Protein AF-0000000073369033 (afdb_homodimer)

Structure (mmCIF, N/CA/C/O backbone):
data_AF-0000000073369033-model_v1
#
loop_
_entity.id
_entity.type
_entity.pdbx_description
1 polymer 'DoxX family protein'
#
loop_
_atom_site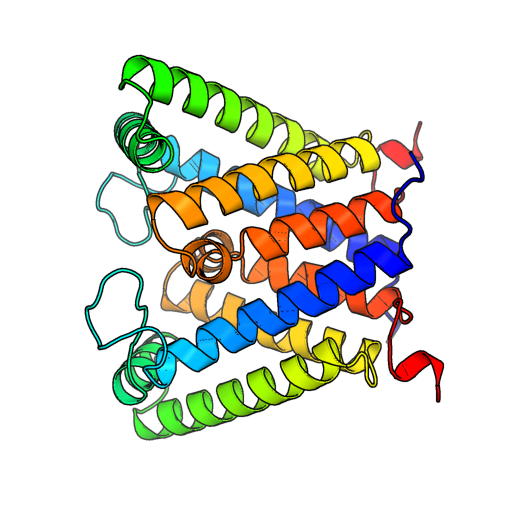.group_PDB
_atom_site.id
_atom_site.type_symbol
_atom_site.label_atom_id
_atom_site.label_alt_id
_atom_site.label_comp_id
_atom_site.label_asym_id
_atom_site.label_entity_id
_atom_site.label_seq_id
_atom_site.pdbx_PDB_ins_code
_atom_site.Cartn_x
_atom_site.Cartn_y
_atom_site.Cartn_z
_atom_site.occupancy
_atom_site.B_iso_or_equiv
_atom_site.auth_seq_id
_atom_site.auth_comp_id
_atom_site.auth_asym_id
_atom_site.auth_atom_id
_atom_site.pdbx_PDB_model_num
ATOM 1 N N . MET A 1 1 ? 11.07 25.359 -7.031 1 42.12 1 MET A N 1
ATOM 2 C CA . MET A 1 1 ? 9.961 24.453 -7.289 1 42.12 1 MET A CA 1
ATOM 3 C C . MET A 1 1 ? 9.055 24.328 -6.07 1 42.12 1 MET A C 1
ATOM 5 O O . MET A 1 1 ? 9.531 24.172 -4.945 1 42.12 1 MET A O 1
ATOM 9 N N . LYS A 1 2 ? 7.934 24.781 -6.094 1 61.28 2 LYS A N 1
ATOM 10 C CA . LYS A 1 2 ? 7.051 24.891 -4.938 1 61.28 2 LYS A CA 1
ATOM 11 C C . LYS A 1 2 ? 6.852 23.531 -4.266 1 61.28 2 LYS A C 1
ATOM 13 O O . LYS A 1 2 ? 6.645 22.531 -4.945 1 61.28 2 LYS A O 1
ATOM 18 N N . ASN A 1 3 ? 7.172 23.422 -3.066 1 83.62 3 ASN A N 1
ATOM 19 C CA . ASN A 1 3 ? 6.996 22.203 -2.295 1 83.62 3 ASN A CA 1
ATOM 20 C C . ASN A 1 3 ? 5.531 21.766 -2.264 1 83.62 3 ASN A C 1
ATOM 22 O O . ASN A 1 3 ? 4.629 22.609 -2.242 1 83.62 3 ASN A O 1
ATOM 26 N N . ILE A 1 4 ? 5.32 20.547 -2.557 1 89.69 4 ILE A N 1
ATOM 27 C CA . ILE A 1 4 ? 3.971 20 -2.496 1 89.69 4 ILE A CA 1
ATOM 28 C C . ILE A 1 4 ? 3.371 20.266 -1.116 1 89.69 4 ILE A C 1
ATOM 30 O O . ILE A 1 4 ? 4.043 20.078 -0.098 1 89.69 4 ILE A O 1
ATOM 34 N N . THR A 1 5 ? 2.176 20.781 -1.029 1 91.25 5 THR A N 1
ATOM 35 C CA . THR A 1 5 ? 1.506 21.078 0.233 1 91.25 5 THR A CA 1
ATOM 36 C C . THR A 1 5 ? 0.825 19.828 0.785 1 91.25 5 THR A C 1
ATOM 38 O O . THR A 1 5 ? 0.632 18.844 0.061 1 91.25 5 THR A O 1
ATOM 41 N N . ILE A 1 6 ? 0.501 19.891 2.01 1 93.31 6 ILE A N 1
ATOM 42 C CA . ILE A 1 6 ? -0.188 18.781 2.674 1 93.31 6 ILE A CA 1
ATOM 43 C C . ILE A 1 6 ? -1.524 18.516 1.984 1 93.31 6 ILE A C 1
ATOM 45 O O . ILE A 1 6 ? -1.934 17.375 1.83 1 93.31 6 ILE A O 1
ATOM 49 N N . LEU A 1 7 ? -2.238 19.531 1.494 1 92.69 7 LEU A N 1
ATOM 50 C CA . LEU A 1 7 ? -3.537 19.391 0.841 1 92.69 7 LEU A CA 1
ATOM 51 C C . LEU A 1 7 ? -3.396 18.703 -0.511 1 92.69 7 LEU A C 1
ATOM 53 O O . LEU A 1 7 ? -4.234 17.875 -0.88 1 92.69 7 LEU A O 1
ATOM 57 N N . GLU A 1 8 ? -2.393 19.062 -1.216 1 95.12 8 GLU A N 1
ATOM 58 C CA . GLU A 1 8 ? -2.123 18.438 -2.51 1 95.12 8 GLU A CA 1
ATOM 59 C C . GLU A 1 8 ? -1.71 16.984 -2.348 1 95.12 8 GLU A C 1
ATOM 61 O O . GLU A 1 8 ? -2.166 16.125 -3.096 1 95.12 8 GLU A O 1
ATOM 66 N N . ALA A 1 9 ? -0.822 16.766 -1.414 1 96.12 9 ALA A N 1
ATOM 67 C CA . ALA A 1 9 ? -0.414 15.391 -1.13 1 96.12 9 ALA A CA 1
ATOM 68 C C . ALA A 1 9 ? -1.602 14.547 -0.673 1 96.12 9 ALA A C 1
ATOM 70 O O . ALA A 1 9 ? -1.703 13.367 -1.02 1 96.12 9 ALA A O 1
ATOM 71 N N . GLY A 1 10 ? -2.457 15.172 0.099 1 95.94 10 GLY A N 1
ATOM 72 C CA . GLY A 1 10 ? -3.68 14.5 0.513 1 95.94 10 GLY A CA 1
ATOM 73 C C . GLY A 1 10 ? -4.574 14.117 -0.652 1 95.94 10 GLY A C 1
ATOM 74 O O . GLY A 1 10 ? -5.18 13.039 -0.646 1 95.94 10 GLY A O 1
ATOM 75 N N . LEU A 1 11 ? -4.664 14.992 -1.601 1 96.44 11 LEU A N 1
ATOM 76 C CA . LEU A 1 11 ? -5.438 14.688 -2.799 1 96.44 11 LEU A CA 1
ATOM 77 C C . LEU A 1 11 ? -4.859 13.477 -3.523 1 96.44 11 LEU A C 1
ATOM 79 O O . LEU A 1 11 ? -5.602 12.578 -3.936 1 96.44 11 LEU A O 1
ATOM 83 N N . ILE A 1 12 ? -3.584 13.508 -3.68 1 97.5 12 ILE A N 1
ATOM 84 C CA . ILE A 1 12 ? -2.926 12.414 -4.383 1 97.5 12 ILE A CA 1
ATOM 85 C C . ILE A 1 12 ? -3.197 11.094 -3.656 1 97.5 12 ILE A C 1
ATOM 87 O O . ILE A 1 12 ? -3.564 10.102 -4.285 1 97.5 12 ILE A O 1
ATOM 91 N N . LEU A 1 13 ? -3.059 11.109 -2.361 1 97.56 13 LEU A N 1
ATOM 92 C CA . LEU A 1 13 ? -3.281 9.891 -1.596 1 97.56 13 LEU A CA 1
ATOM 93 C C . LEU A 1 13 ? -4.738 9.453 -1.681 1 97.56 13 LEU A C 1
ATOM 95 O O . LEU A 1 13 ? -5.027 8.266 -1.833 1 97.56 13 LEU A O 1
ATOM 99 N N . ARG A 1 14 ? -5.574 10.398 -1.552 1 96.31 14 ARG A N 1
ATOM 100 C CA . ARG A 1 14 ? -7.004 10.117 -1.633 1 96.31 14 ARG A CA 1
ATOM 101 C C . ARG A 1 14 ? -7.348 9.422 -2.945 1 96.31 14 ARG A C 1
ATOM 103 O O . ARG A 1 14 ? -8.055 8.406 -2.951 1 96.31 14 ARG A O 1
ATOM 110 N N . ILE A 1 15 ? -6.867 9.859 -4.016 1 97.44 15 ILE A N 1
ATOM 111 C CA . ILE A 1 15 ? -7.148 9.328 -5.344 1 97.44 15 ILE A CA 1
ATOM 112 C C . ILE A 1 15 ? -6.496 7.957 -5.5 1 97.44 15 ILE A C 1
ATOM 114 O O . ILE A 1 15 ? -7.129 7.016 -5.996 1 97.44 15 ILE A O 1
ATOM 118 N N . VAL A 1 16 ? -5.293 7.836 -5.105 1 98 16 VAL A N 1
ATOM 119 C CA . VAL A 1 16 ? -4.551 6.59 -5.27 1 98 16 VAL A CA 1
ATOM 120 C C . VAL A 1 16 ? -5.207 5.484 -4.438 1 98 16 VAL A C 1
ATOM 122 O O . VAL A 1 16 ? -5.355 4.355 -4.906 1 98 16 VAL A O 1
ATOM 125 N N . LEU A 1 17 ? -5.602 5.793 -3.186 1 97.94 17 LEU A N 1
ATOM 126 C CA . LEU A 1 17 ? -6.297 4.816 -2.357 1 97.94 17 LEU A CA 1
ATOM 127 C C . LEU A 1 17 ? -7.574 4.34 -3.039 1 97.94 17 LEU A C 1
ATOM 129 O O . LEU A 1 17 ? -7.844 3.137 -3.094 1 97.94 17 LEU A O 1
ATOM 133 N N . ALA A 1 18 ? -8.305 5.309 -3.562 1 98.12 18 ALA A N 1
ATOM 134 C CA . ALA A 1 18 ? -9.57 4.996 -4.211 1 98.12 18 ALA A CA 1
ATOM 135 C C . ALA A 1 18 ? -9.367 4.109 -5.434 1 98.12 18 ALA A C 1
ATOM 137 O O . ALA A 1 18 ? -10.023 3.078 -5.582 1 98.12 18 ALA A O 1
ATOM 138 N N . ILE A 1 19 ? -8.43 4.453 -6.277 1 98.25 19 ILE A N 1
ATOM 139 C CA . ILE A 1 19 ? -8.227 3.717 -7.52 1 98.25 19 ILE A CA 1
ATOM 140 C C . ILE A 1 19 ? -7.656 2.334 -7.211 1 98.25 19 ILE A C 1
ATOM 142 O O . ILE A 1 19 ? -7.98 1.356 -7.891 1 98.25 19 ILE A O 1
ATOM 146 N N . THR A 1 20 ? -6.824 2.256 -6.207 1 98.12 20 THR A N 1
ATOM 147 C CA . THR A 1 20 ? -6.281 0.965 -5.797 1 98.12 20 THR A CA 1
ATOM 148 C C . THR A 1 20 ? -7.402 0.018 -5.375 1 98.12 20 THR A C 1
ATOM 150 O O . THR A 1 20 ? -7.445 -1.133 -5.812 1 98.12 20 THR A O 1
ATOM 153 N N . MET A 1 21 ? -8.32 0.478 -4.574 1 98.38 21 MET A N 1
ATOM 154 C CA . MET A 1 21 ? -9.438 -0.357 -4.141 1 98.38 21 MET A CA 1
ATOM 155 C C . MET A 1 21 ? -10.359 -0.688 -5.312 1 98.38 21 MET A C 1
ATOM 157 O O . MET A 1 21 ? -10.82 -1.823 -5.441 1 98.38 21 MET A O 1
ATOM 161 N N . LEU A 1 22 ? -10.57 0.245 -6.172 1 98.5 22 LEU A N 1
ATOM 162 C CA . LEU A 1 22 ? -11.445 0.006 -7.32 1 98.5 22 LEU A CA 1
ATOM 163 C C . LEU A 1 22 ? -10.797 -0.974 -8.297 1 98.5 22 LEU A C 1
ATOM 165 O O . LEU A 1 22 ? -11.5 -1.761 -8.938 1 98.5 22 LEU A O 1
ATOM 169 N N . SER A 1 23 ? -9.523 -0.89 -8.438 1 98.25 23 SER A N 1
ATOM 170 C CA . SER A 1 23 ? -8.812 -1.845 -9.289 1 98.25 23 SER A CA 1
ATOM 171 C C . SER A 1 23 ? -9.023 -3.275 -8.805 1 98.25 23 SER A C 1
ATOM 173 O O . SER A 1 23 ? -9.242 -4.184 -9.609 1 98.25 23 SER A O 1
ATOM 175 N N . ALA A 1 24 ? -8.914 -3.51 -7.488 1 97.75 24 ALA A N 1
ATOM 176 C CA . ALA A 1 24 ? -9.172 -4.828 -6.914 1 97.75 24 ALA A CA 1
ATOM 177 C C . ALA A 1 24 ? -10.609 -5.262 -7.172 1 97.75 24 ALA A C 1
ATOM 179 O O . ALA A 1 24 ? -10.867 -6.426 -7.496 1 97.75 24 ALA A O 1
ATOM 180 N N . VAL A 1 25 ? -11.539 -4.324 -7.043 1 98.5 25 VAL A N 1
ATOM 181 C CA . VAL A 1 25 ? -12.945 -4.613 -7.309 1 98.5 25 VAL A CA 1
ATOM 182 C C . VAL A 1 25 ? -13.125 -4.988 -8.781 1 98.5 25 VAL A C 1
ATOM 184 O O . VAL A 1 25 ? -13.828 -5.949 -9.102 1 98.5 25 VAL A O 1
ATOM 187 N N . ALA A 1 26 ? -12.508 -4.25 -9.664 1 98.44 26 ALA A N 1
ATOM 188 C CA . ALA A 1 26 ? -12.594 -4.52 -11.094 1 98.44 26 ALA A CA 1
ATOM 189 C C . ALA A 1 26 ? -12.078 -5.918 -11.414 1 98.44 26 ALA A C 1
ATOM 191 O O . ALA A 1 26 ? -12.578 -6.582 -12.328 1 98.44 26 ALA A O 1
ATOM 192 N N . ASP A 1 27 ? -11.125 -6.387 -10.711 1 98.44 27 ASP A N 1
ATOM 193 C CA . ASP A 1 27 ? -10.547 -7.711 -10.938 1 98.44 27 ASP A CA 1
ATOM 194 C C . ASP A 1 27 ? -11.57 -8.805 -10.664 1 98.44 27 ASP A C 1
ATOM 196 O O . ASP A 1 27 ? -11.711 -9.75 -11.445 1 98.44 27 ASP A O 1
ATOM 200 N N . ARG A 1 28 ? -12.281 -8.672 -9.57 1 98.12 28 ARG A N 1
ATOM 201 C CA . ARG A 1 28 ? -13.164 -9.766 -9.18 1 98.12 28 ARG A CA 1
ATOM 202 C C . ARG A 1 28 ? -14.43 -9.773 -10.031 1 98.12 28 ARG A C 1
ATOM 204 O O . ARG A 1 28 ? -15.227 -10.711 -9.953 1 98.12 28 ARG A O 1
ATOM 211 N N . PHE A 1 29 ? -14.586 -8.758 -10.914 1 98.31 29 PHE A N 1
ATOM 212 C CA . PHE A 1 29 ? -15.695 -8.766 -11.859 1 98.31 29 PHE A CA 1
ATOM 213 C C . PHE A 1 29 ? -15.203 -9.023 -13.273 1 98.31 29 PHE A C 1
ATOM 215 O O . PHE A 1 29 ? -15.945 -8.852 -14.242 1 98.31 29 PHE A O 1
ATOM 222 N N . GLY A 1 30 ? -13.969 -9.297 -13.406 1 97.94 30 GLY A N 1
ATOM 223 C CA . GLY A 1 30 ? -13.43 -9.805 -14.664 1 97.94 30 GLY A CA 1
ATOM 224 C C . GLY A 1 30 ? -12.969 -8.695 -15.602 1 97.94 30 GLY A C 1
ATOM 225 O O . GLY A 1 30 ? -12.695 -8.945 -16.781 1 97.94 30 GLY A O 1
ATOM 226 N N . ILE A 1 31 ? -12.891 -7.512 -15.164 1 97.81 31 ILE A N 1
ATOM 227 C CA . ILE A 1 31 ? -12.562 -6.375 -16.016 1 97.81 31 ILE A CA 1
ATOM 228 C C . ILE A 1 31 ? -11.078 -6.418 -16.391 1 97.81 31 ILE A C 1
ATOM 230 O O . ILE A 1 31 ? -10.695 -6.016 -17.484 1 97.81 31 ILE A O 1
ATOM 234 N N . TRP A 1 32 ? -10.234 -6.992 -15.562 1 97.56 32 TRP A N 1
ATOM 235 C CA . TRP A 1 32 ? -8.805 -7.062 -15.836 1 97.56 32 TRP A CA 1
ATOM 236 C C . TRP A 1 32 ? -8.469 -8.273 -16.688 1 97.56 32 TRP A C 1
ATOM 238 O O . TRP A 1 32 ? -7.363 -8.375 -17.234 1 97.56 32 TRP A O 1
ATOM 248 N N . GLY A 1 33 ? -9.43 -9.242 -16.812 1 97.5 33 GLY A N 1
ATOM 249 C CA . GLY A 1 33 ? -9.188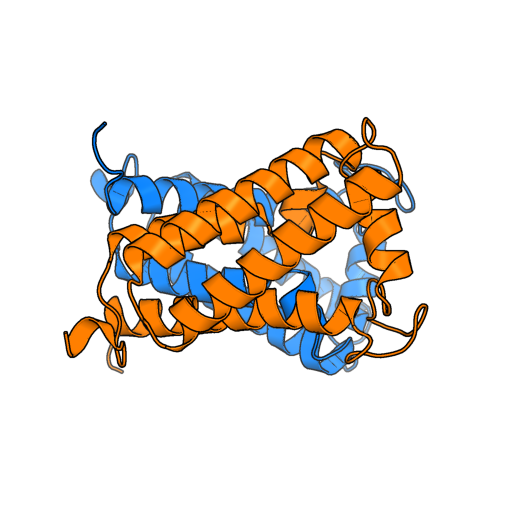 -10.445 -17.594 1 97.5 33 GLY A CA 1
ATOM 250 C C . GLY A 1 33 ? -9.82 -11.68 -16.984 1 97.5 33 GLY A C 1
ATOM 251 O O . GLY A 1 33 ? -10.391 -11.625 -15.891 1 97.5 33 GLY A O 1
ATOM 252 N N . ALA A 1 34 ? -9.688 -12.75 -17.641 1 97.44 34 ALA A N 1
ATOM 253 C CA . ALA A 1 34 ? -10.281 -14.016 -17.219 1 97.44 34 ALA A CA 1
ATOM 254 C C . ALA A 1 34 ? -9.445 -14.68 -16.141 1 97.44 34 ALA A C 1
ATOM 256 O O . ALA A 1 34 ? -8.266 -14.367 -15.977 1 97.44 34 ALA A O 1
ATOM 257 N N . PRO A 1 35 ? -10.141 -15.5 -15.336 1 97.12 35 PRO A N 1
ATOM 258 C CA . PRO A 1 35 ? -9.367 -16.266 -14.344 1 97.12 35 PRO A CA 1
ATOM 259 C C . PRO A 1 35 ? -8.156 -16.953 -14.953 1 97.12 35 PRO A C 1
ATOM 261 O O . PRO A 1 35 ? -8.258 -17.578 -16.016 1 97.12 35 PRO A O 1
ATOM 264 N N . GLY A 1 36 ? -7.02 -16.781 -14.281 1 93.5 36 GLY A N 1
ATOM 265 C CA . GLY A 1 36 ? -5.82 -17.469 -14.734 1 93.5 36 GLY A CA 1
ATOM 266 C C . GLY A 1 36 ? -4.957 -16.609 -15.648 1 93.5 36 GLY A C 1
ATOM 267 O O . GLY A 1 36 ? -3.801 -16.953 -15.906 1 93.5 36 GLY A O 1
ATOM 268 N N . SER A 1 37 ? -5.477 -15.531 -16.141 1 94.31 37 SER A N 1
ATOM 269 C CA . SER A 1 37 ? -4.699 -14.648 -17 1 94.31 37 SER A CA 1
ATOM 270 C C . SER A 1 37 ? -3.602 -13.938 -16.219 1 94.31 37 SER A C 1
ATOM 272 O O . SER A 1 37 ? -3.695 -13.797 -14.992 1 94.31 37 SER A O 1
ATOM 274 N N . ASN A 1 38 ? -2.592 -13.508 -16.984 1 90.31 38 ASN A N 1
ATOM 275 C CA . ASN A 1 38 ? -1.463 -12.828 -16.359 1 90.31 38 ASN A CA 1
ATOM 276 C C . ASN A 1 38 ? -1.903 -11.555 -15.641 1 90.31 38 ASN A C 1
ATOM 278 O O . ASN A 1 38 ? -2.629 -10.734 -16.203 1 90.31 38 ASN A O 1
ATOM 282 N N . GLY A 1 39 ? -1.475 -11.5 -14.375 1 91.69 39 GLY A N 1
ATOM 283 C CA . GLY A 1 39 ? -1.729 -10.281 -13.617 1 91.69 39 GLY A CA 1
ATOM 284 C C . GLY A 1 39 ? -3.131 -10.219 -13.039 1 91.69 39 GLY A C 1
ATOM 285 O O . GLY A 1 39 ? -3.506 -9.227 -12.414 1 91.69 39 GLY A O 1
ATOM 286 N N . VAL A 1 40 ? -3.928 -11.211 -13.32 1 95.94 40 VAL A N 1
ATOM 287 C CA . VAL A 1 40 ? -5.289 -11.266 -12.805 1 95.94 40 VAL A CA 1
ATOM 288 C C . VAL A 1 40 ? -5.316 -12.055 -11.492 1 95.94 40 VAL A C 1
ATOM 290 O O . VAL A 1 40 ? -4.785 -13.164 -11.422 1 95.94 40 VAL A O 1
ATOM 293 N N . ALA A 1 41 ? -5.914 -11.469 -10.438 1 95.12 41 ALA A N 1
ATOM 294 C CA . ALA A 1 41 ? -5.934 -12.109 -9.125 1 95.12 41 ALA A CA 1
ATOM 295 C C . ALA A 1 41 ? -7.051 -13.148 -9.039 1 95.12 41 ALA A C 1
ATOM 297 O O . ALA A 1 41 ? -6.809 -14.297 -8.664 1 95.12 41 ALA A O 1
ATOM 298 N N . TRP A 1 42 ? -8.227 -12.711 -9.438 1 97.69 42 TRP A N 1
ATOM 299 C CA . TRP A 1 42 ? -9.375 -13.609 -9.352 1 97.69 42 TRP A CA 1
ATOM 300 C C . TRP A 1 42 ? -10.047 -13.766 -10.711 1 97.69 42 TRP A C 1
ATOM 302 O O . TRP A 1 42 ? -10.359 -14.883 -11.133 1 97.69 42 TRP A O 1
ATOM 312 N N . GLY A 1 43 ? -10.336 -12.672 -11.312 1 98.31 43 GLY A N 1
ATOM 313 C CA . GLY A 1 43 ? -10.883 -12.672 -12.664 1 98.31 43 GLY A CA 1
ATOM 314 C C . GLY A 1 43 ? -12.391 -12.852 -12.703 1 98.31 43 GLY A C 1
ATOM 315 O O . GLY A 1 43 ? -13.031 -12.508 -13.695 1 98.31 43 GLY A O 1
ATOM 316 N N . ASN A 1 44 ? -12.961 -13.414 -11.664 1 98.38 44 ASN A N 1
ATOM 317 C CA . ASN A 1 44 ? -14.406 -13.555 -11.562 1 98.38 44 ASN A CA 1
ATOM 318 C C . ASN A 1 44 ? -14.859 -13.625 -10.109 1 98.38 44 ASN A C 1
ATOM 320 O O . ASN A 1 44 ? -14.039 -13.805 -9.203 1 98.38 44 ASN A O 1
ATOM 324 N N . TRP A 1 45 ? -16.125 -13.453 -9.969 1 98.44 45 TRP A N 1
ATOM 325 C CA . TRP A 1 45 ? -16.719 -13.367 -8.633 1 98.44 45 TRP A CA 1
ATOM 326 C C . TRP A 1 45 ? -16.547 -14.672 -7.875 1 98.44 45 TRP A C 1
ATOM 328 O O . TRP A 1 45 ? -16.25 -14.672 -6.68 1 98.44 45 TRP A O 1
ATOM 338 N N . GLU A 1 46 ? -16.688 -15.797 -8.492 1 98.31 46 GLU A N 1
ATOM 339 C CA . GLU A 1 46 ? -16.609 -17.109 -7.852 1 98.31 46 GLU A CA 1
ATOM 340 C C . GLU A 1 46 ? -15.234 -17.328 -7.23 1 98.31 46 GLU A C 1
ATOM 342 O O . GLU A 1 46 ? -15.125 -17.797 -6.094 1 98.31 46 GLU A O 1
ATOM 347 N N . ASN A 1 47 ? -14.227 -17.016 -7.977 1 98.31 47 ASN A N 1
ATOM 348 C CA . ASN A 1 47 ? -12.875 -17.141 -7.457 1 98.31 47 ASN A CA 1
ATOM 349 C C . ASN A 1 47 ? -12.617 -16.188 -6.297 1 98.31 47 ASN A C 1
ATOM 351 O O . ASN A 1 47 ? -11.898 -16.516 -5.355 1 98.31 47 ASN A O 1
ATOM 355 N N . PHE A 1 48 ? -13.211 -15.023 -6.445 1 98.5 48 PHE A N 1
ATOM 356 C CA . PHE A 1 48 ? -13.078 -14.062 -5.355 1 98.5 48 PHE A CA 1
ATOM 357 C C . PHE A 1 48 ? -13.742 -14.586 -4.09 1 98.5 48 PHE A C 1
ATOM 359 O O . PHE A 1 48 ? -13.219 -14.422 -2.988 1 98.5 48 PHE A O 1
ATOM 366 N N . VAL A 1 49 ? -14.844 -15.219 -4.215 1 98.31 49 VAL A N 1
ATOM 367 C CA . VAL A 1 49 ? -15.555 -15.789 -3.072 1 98.31 49 VAL A CA 1
ATOM 368 C C . VAL A 1 49 ? -14.711 -16.891 -2.443 1 98.31 49 VAL A C 1
ATOM 370 O O . VAL A 1 49 ? -14.625 -17 -1.219 1 98.31 49 VAL A O 1
ATOM 373 N N . VAL A 1 50 ? -14.133 -17.75 -3.238 1 97.75 50 VAL A N 1
ATOM 374 C CA . VAL A 1 50 ? -13.266 -18.812 -2.74 1 97.75 50 VAL A CA 1
ATOM 375 C C . VAL A 1 50 ? -12.109 -18.203 -1.948 1 97.75 50 VAL A C 1
ATOM 377 O O . VAL A 1 50 ? -11.766 -18.703 -0.871 1 97.75 50 VAL A O 1
ATOM 380 N N . TYR A 1 51 ? -11.531 -17.172 -2.467 1 96.94 51 TYR A N 1
ATOM 381 C CA . TYR A 1 51 ? -10.461 -16.484 -1.765 1 96.94 51 TYR A CA 1
ATOM 382 C C . TYR A 1 51 ? -10.961 -15.883 -0.453 1 96.94 51 TYR A C 1
ATOM 384 O O . TYR A 1 51 ? -10.273 -15.953 0.567 1 96.94 51 TYR A O 1
ATOM 392 N N . THR A 1 52 ? -12.094 -15.242 -0.523 1 98.06 52 THR A N 1
ATOM 393 C CA . THR A 1 52 ? -12.695 -14.695 0.687 1 98.06 52 THR A CA 1
ATOM 394 C C . THR A 1 52 ? -12.867 -15.781 1.744 1 98.06 52 THR A C 1
ATOM 396 O O . THR A 1 52 ? -12.656 -15.539 2.934 1 98.06 52 THR A O 1
ATOM 399 N N . GLN A 1 53 ? -13.234 -16.906 1.29 1 97.62 53 GLN A N 1
ATOM 400 C CA . GLN A 1 53 ? -13.367 -18.016 2.227 1 97.62 53 GLN A CA 1
ATOM 401 C C . GLN A 1 53 ? -12.016 -18.406 2.814 1 97.62 53 GLN A C 1
ATOM 403 O O . GLN A 1 53 ? -11.922 -18.734 3.998 1 97.62 53 GLN A O 1
ATOM 408 N N . THR A 1 54 ? -11.016 -18.422 2.016 1 96.25 54 THR A N 1
ATOM 409 C CA . THR A 1 54 ? -9.672 -18.688 2.506 1 96.25 54 THR A CA 1
ATOM 410 C C . THR A 1 54 ? -9.305 -17.719 3.629 1 96.25 54 THR A C 1
ATOM 412 O O . THR A 1 54 ? -8.633 -18.094 4.59 1 96.25 54 THR A O 1
ATOM 415 N N . LEU A 1 55 ? -9.719 -16.453 3.527 1 96.38 55 LEU A N 1
ATOM 416 C CA . LEU A 1 55 ? -9.414 -15.422 4.52 1 96.38 55 LEU A CA 1
ATOM 417 C C . LEU A 1 55 ? -10.281 -15.586 5.762 1 96.38 55 LEU A C 1
ATOM 419 O O . LEU A 1 55 ? -9.984 -15.023 6.816 1 96.38 55 LEU A O 1
ATOM 423 N N . ASN A 1 56 ? -11.328 -16.25 5.551 1 96.62 56 ASN A N 1
ATOM 424 C CA . ASN A 1 56 ? -12.289 -16.531 6.613 1 96.62 56 ASN A CA 1
ATOM 425 C C . ASN A 1 56 ? -12.547 -18.016 6.758 1 96.62 56 ASN A C 1
ATOM 427 O O . ASN A 1 56 ? -13.633 -18.5 6.438 1 96.62 56 ASN A O 1
ATOM 431 N N . PRO A 1 57 ? -11.625 -18.75 7.391 1 93.5 57 PRO A N 1
ATOM 432 C CA . PRO A 1 57 ? -11.703 -20.219 7.375 1 93.5 57 PRO A CA 1
ATOM 433 C C . PRO A 1 57 ? -12.898 -20.75 8.164 1 93.5 57 PRO A C 1
ATOM 435 O O . PRO A 1 57 ? -13.312 -21.891 7.973 1 93.5 57 PRO A O 1
ATOM 438 N N . PHE A 1 58 ? -13.445 -20.016 9.023 1 94.12 58 PHE A N 1
ATOM 439 C CA . PHE A 1 58 ? -14.594 -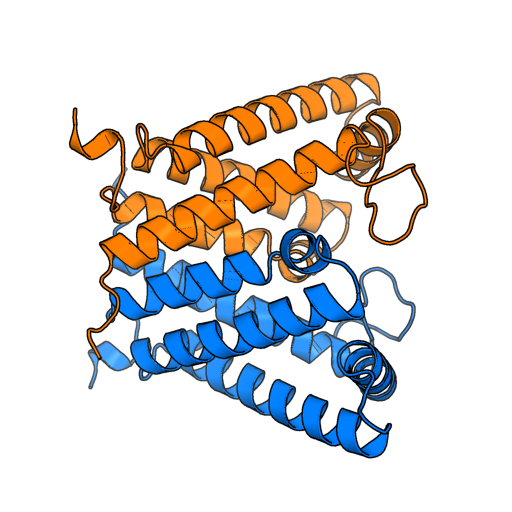20.438 9.82 1 94.12 58 PHE A CA 1
ATOM 440 C C . PHE A 1 58 ? -15.891 -20.312 9.023 1 94.12 58 PHE A C 1
ATOM 442 O O . PHE A 1 58 ? -16.922 -20.828 9.422 1 94.12 58 PHE A O 1
ATOM 449 N N . ALA A 1 59 ? -15.852 -19.672 7.906 1 95.75 59 ALA A N 1
ATOM 450 C CA . ALA A 1 59 ? -17.062 -19.359 7.148 1 95.75 59 ALA A CA 1
ATOM 451 C C . ALA A 1 59 ? -17.359 -20.453 6.133 1 95.75 59 ALA A C 1
ATOM 453 O O . ALA A 1 59 ? -16.453 -21.031 5.539 1 95.75 59 ALA A O 1
ATOM 454 N N . THR A 1 60 ? -18.672 -20.781 5.984 1 97.56 60 THR A N 1
ATOM 455 C CA . THR A 1 60 ? -19.094 -21.562 4.836 1 97.56 60 THR A CA 1
ATOM 456 C C . THR A 1 60 ? -19 -20.75 3.551 1 97.56 60 THR A C 1
ATOM 458 O O . THR A 1 60 ? -18.766 -19.531 3.596 1 97.56 60 THR A O 1
ATOM 461 N N . LYS A 1 61 ? -19.109 -21.406 2.457 1 97.19 61 LYS A N 1
ATOM 462 C CA . LYS A 1 61 ? -19.047 -20.703 1.176 1 97.19 61 LYS A CA 1
ATOM 463 C C . LYS A 1 61 ? -20.109 -19.609 1.09 1 97.19 61 LYS A C 1
ATOM 465 O O . LYS A 1 61 ? -19.859 -18.516 0.573 1 97.19 61 LYS A O 1
ATOM 470 N N . SER A 1 62 ? -21.266 -19.922 1.554 1 97.62 62 SER A N 1
ATOM 471 C CA . SER A 1 62 ? -22.359 -18.953 1.521 1 97.62 62 SER A CA 1
ATOM 472 C C . SER A 1 62 ? -22.047 -17.734 2.375 1 97.62 62 SER A C 1
ATOM 474 O O . SER A 1 62 ? -22.312 -16.594 1.971 1 97.62 62 SER A O 1
ATOM 476 N N . VAL A 1 63 ? -21.5 -17.969 3.51 1 97.94 63 VAL A N 1
ATOM 477 C CA . VAL A 1 63 ? -21.125 -16.875 4.402 1 97.94 63 VAL A CA 1
ATOM 478 C C . VAL A 1 63 ? -19.984 -16.062 3.777 1 97.94 63 VAL A C 1
ATOM 480 O O . VAL A 1 63 ? -19.969 -14.836 3.854 1 97.94 63 VAL A O 1
ATOM 483 N N . ALA A 1 64 ? -19.078 -16.688 3.148 1 98.19 64 ALA A N 1
ATOM 484 C CA . ALA A 1 64 ? -17.969 -16 2.461 1 98.19 64 ALA A CA 1
ATOM 485 C C . ALA A 1 64 ? -18.5 -15.102 1.349 1 98.19 64 ALA A C 1
ATOM 487 O O . ALA A 1 64 ? -17.969 -14.008 1.131 1 98.19 64 ALA A O 1
ATOM 488 N N . GLU A 1 65 ? -19.469 -15.609 0.632 1 98.06 65 GLU A N 1
ATOM 489 C CA . GLU A 1 65 ? -20.062 -14.805 -0.428 1 98.06 65 GLU A CA 1
ATOM 490 C C . GLU A 1 65 ? -20.703 -13.531 0.133 1 98.06 65 GLU A C 1
ATOM 492 O O . GLU A 1 65 ? -20.594 -12.461 -0.467 1 98.06 65 GLU A O 1
ATOM 497 N N . ILE A 1 66 ? -21.344 -13.664 1.227 1 98.31 66 ILE A N 1
ATOM 498 C CA . ILE A 1 66 ? -21.953 -12.516 1.881 1 98.31 66 ILE A CA 1
ATOM 499 C C . ILE A 1 66 ? -20.859 -11.547 2.336 1 98.31 66 ILE A C 1
ATOM 501 O O . ILE A 1 66 ? -20.953 -10.344 2.082 1 98.31 66 ILE A O 1
ATOM 505 N N . LEU A 1 67 ? -19.812 -12.062 2.977 1 98.19 67 LEU A N 1
ATOM 506 C CA . LEU A 1 67 ? -18.703 -11.234 3.432 1 98.19 67 LEU A CA 1
ATOM 507 C C . LEU A 1 67 ? -18.031 -10.523 2.258 1 98.19 67 LEU A C 1
ATOM 509 O O . LEU A 1 67 ? -17.719 -9.336 2.344 1 98.19 67 LEU A O 1
ATOM 513 N N . GLY A 1 68 ? -17.844 -11.281 1.181 1 98.31 68 GLY A N 1
ATOM 514 C CA . GLY A 1 68 ? -17.281 -10.688 -0.017 1 98.31 68 GLY A CA 1
ATOM 515 C C . GLY A 1 68 ? -18.125 -9.562 -0.58 1 98.31 68 GLY A C 1
ATOM 516 O O . GLY A 1 68 ? -17.609 -8.539 -1.021 1 98.31 68 GLY A O 1
ATOM 517 N N . SER A 1 69 ? -19.422 -9.75 -0.575 1 98.5 69 SER A N 1
ATOM 518 C CA . SER A 1 69 ? -20.344 -8.734 -1.072 1 98.5 69 SER A CA 1
ATOM 519 C C . SER A 1 69 ? -20.297 -7.477 -0.207 1 98.5 69 SER A C 1
ATOM 521 O O . SER A 1 69 ? -20.297 -6.359 -0.725 1 98.5 69 SER A O 1
ATOM 523 N N . ILE A 1 70 ? -20.25 -7.676 1.037 1 98.44 70 ILE A N 1
ATOM 524 C CA . ILE A 1 70 ? -20.203 -6.555 1.97 1 98.44 70 ILE A CA 1
ATOM 525 C C . ILE A 1 70 ? -18.891 -5.789 1.777 1 98.44 70 ILE A C 1
ATOM 527 O O . ILE A 1 70 ? -18.891 -4.559 1.685 1 98.44 70 ILE A O 1
ATOM 531 N N . ALA A 1 71 ? -17.781 -6.539 1.745 1 98.38 71 ALA A N 1
ATOM 532 C CA . ALA A 1 71 ? -16.484 -5.91 1.521 1 98.38 71 ALA A CA 1
ATOM 533 C C . ALA A 1 71 ? -16.469 -5.129 0.208 1 98.38 71 ALA A C 1
ATOM 535 O O . ALA A 1 71 ? -15.977 -4.004 0.153 1 98.38 71 ALA A O 1
ATOM 536 N N . THR A 1 72 ? -17 -5.715 -0.824 1 98.75 72 THR A N 1
ATOM 537 C CA . THR A 1 72 ? -17.047 -5.078 -2.135 1 98.75 72 THR A CA 1
ATOM 538 C C . THR A 1 72 ? -17.891 -3.803 -2.084 1 98.75 72 THR A C 1
ATOM 540 O O . THR A 1 72 ? -17.484 -2.77 -2.627 1 98.75 72 THR A O 1
ATOM 543 N N . PHE A 1 73 ? -19.016 -3.893 -1.442 1 98.75 73 PHE A N 1
ATOM 544 C CA . PHE A 1 73 ? -19.875 -2.729 -1.289 1 98.75 73 PHE A CA 1
ATOM 545 C C . PHE A 1 73 ? -19.125 -1.584 -0.615 1 98.75 73 PHE A C 1
ATOM 547 O O . PHE A 1 73 ? -19.125 -0.457 -1.114 1 98.75 73 PHE A O 1
ATOM 554 N N . PHE A 1 74 ? -18.484 -1.847 0.489 1 98.69 74 PHE A N 1
ATOM 555 C CA . PHE A 1 74 ? -17.781 -0.807 1.225 1 98.69 74 PHE A CA 1
ATOM 556 C C . PHE A 1 74 ? -16.578 -0.296 0.426 1 98.69 74 PHE A C 1
ATOM 558 O O . PHE A 1 74 ? -16.266 0.894 0.467 1 98.69 74 PHE A O 1
ATOM 565 N N . GLU A 1 75 ? -15.914 -1.197 -0.243 1 98.75 75 GLU A N 1
ATOM 566 C CA . GLU A 1 75 ? -14.789 -0.755 -1.06 1 98.75 75 GLU A CA 1
ATOM 567 C C . GLU A 1 75 ? -15.242 0.224 -2.139 1 98.75 75 GLU A C 1
ATOM 569 O O . GLU A 1 75 ? -14.578 1.236 -2.381 1 98.75 75 GLU A O 1
ATOM 574 N N . VAL A 1 76 ? -16.312 -0.075 -2.775 1 98.75 76 VAL A N 1
ATOM 575 C CA . VAL A 1 76 ? -16.828 0.805 -3.822 1 98.75 76 VAL A CA 1
ATOM 576 C C . VAL A 1 76 ? -17.297 2.123 -3.207 1 98.75 76 VAL A C 1
ATOM 578 O O . VAL A 1 76 ? -16.938 3.199 -3.688 1 98.75 76 VAL A O 1
ATOM 581 N N . LEU A 1 77 ? -18.016 2.016 -2.16 1 98.69 77 LEU A N 1
ATOM 582 C CA . LEU A 1 77 ? -18.562 3.199 -1.502 1 98.69 77 LEU A CA 1
ATOM 583 C C . LEU A 1 77 ? -17.438 4.113 -1.018 1 98.69 77 LEU A C 1
ATOM 585 O O . LEU A 1 77 ? -17.422 5.309 -1.324 1 98.69 77 LEU A O 1
ATOM 589 N N . LEU A 1 78 ? -16.531 3.578 -0.286 1 98.62 78 LEU A N 1
ATOM 590 C CA . LEU A 1 78 ? -15.438 4.371 0.268 1 98.62 78 LEU A CA 1
ATOM 591 C C . LEU A 1 78 ? -14.578 4.957 -0.844 1 98.62 78 LEU A C 1
ATOM 593 O O . LEU A 1 78 ? -14.102 6.09 -0.733 1 98.62 78 LEU A O 1
ATOM 597 N N . SER A 1 79 ? -14.367 4.168 -1.903 1 98.75 79 SER A N 1
ATOM 598 C CA . SER A 1 79 ? -13.594 4.664 -3.035 1 98.75 79 SER A CA 1
ATOM 599 C C . SER A 1 79 ? -14.266 5.875 -3.68 1 98.75 79 SER A C 1
ATOM 601 O O . SER A 1 79 ? -13.602 6.863 -3.998 1 98.75 79 SER A O 1
ATOM 603 N N . LEU A 1 80 ? -15.539 5.812 -3.861 1 98.31 80 LEU A N 1
ATOM 604 C CA . LEU A 1 80 ? -16.266 6.918 -4.469 1 98.31 80 LEU A CA 1
ATOM 605 C C . LEU A 1 80 ? -16.219 8.156 -3.582 1 98.31 80 LEU A C 1
ATOM 607 O O . LEU A 1 80 ? -16.031 9.273 -4.074 1 98.31 80 LEU A O 1
ATOM 611 N N . LEU A 1 81 ? -16.406 7.969 -2.32 1 97.31 81 LEU A N 1
ATOM 612 C CA . LEU A 1 81 ? -16.312 9.094 -1.392 1 97.31 81 LEU A CA 1
ATOM 613 C C . LEU A 1 81 ? -14.93 9.719 -1.421 1 97.31 81 LEU A C 1
ATOM 615 O O . LEU A 1 81 ? -14.797 10.945 -1.397 1 97.31 81 LEU A O 1
ATOM 619 N N . LEU A 1 82 ? -13.938 8.906 -1.476 1 97.31 82 LEU A N 1
ATOM 620 C CA . LEU A 1 82 ? -12.57 9.414 -1.518 1 97.31 82 LEU A CA 1
ATOM 621 C C . LEU A 1 82 ? -12.289 10.117 -2.84 1 97.31 82 LEU A C 1
ATOM 623 O O . LEU A 1 82 ? -11.648 11.172 -2.863 1 97.31 82 LEU A O 1
ATOM 627 N N . LEU A 1 83 ? -12.789 9.57 -3.928 1 97.25 83 LEU A N 1
ATOM 628 C CA . LEU A 1 83 ? -12.547 10.164 -5.238 1 97.25 83 LEU A CA 1
ATOM 629 C C . LEU A 1 83 ? -13.109 11.578 -5.305 1 97.25 83 LEU A C 1
ATOM 631 O O . LEU A 1 83 ? -12.461 12.484 -5.824 1 97.25 83 LEU A O 1
ATOM 635 N N . PHE A 1 84 ? -14.211 11.719 -4.723 1 95.94 84 PHE A N 1
ATOM 636 C CA . PHE A 1 84 ? -14.875 13.016 -4.832 1 95.94 84 PHE A CA 1
ATOM 637 C C . PHE A 1 84 ? -14.523 13.906 -3.646 1 95.94 84 PHE A C 1
ATOM 639 O O . PHE A 1 84 ? -14.781 15.109 -3.672 1 95.94 84 PHE A O 1
ATOM 646 N N . GLY A 1 85 ? -13.867 13.352 -2.691 1 95.31 85 GLY A N 1
ATOM 647 C CA . GLY A 1 85 ? -13.555 14.117 -1.497 1 95.31 85 GLY A CA 1
ATOM 648 C C . GLY A 1 85 ? -14.781 14.531 -0.71 1 95.31 85 GLY A C 1
ATOM 649 O O . GLY A 1 85 ? -14.93 15.695 -0.332 1 95.31 85 GLY A O 1
ATOM 650 N N . PHE A 1 86 ? -15.711 13.617 -0.627 1 94.62 86 PHE A N 1
ATOM 651 C CA . PHE A 1 86 ? -16.922 13.812 0.162 1 94.62 86 PHE A CA 1
ATOM 652 C C . PHE A 1 86 ? -16.812 13.086 1.498 1 94.62 86 PHE A C 1
ATOM 654 O O . PHE A 1 86 ? -16.688 11.867 1.537 1 94.62 86 PHE A O 1
ATOM 661 N N . LYS A 1 87 ? -16.953 13.93 2.703 1 94.56 87 LYS A N 1
ATOM 662 C CA . LYS A 1 87 ? -16.75 13.375 4.039 1 94.56 87 LYS A CA 1
ATOM 663 C C . LYS A 1 87 ? -15.445 12.586 4.113 1 94.56 87 LYS A C 1
ATOM 665 O O . LYS A 1 87 ? -15.438 11.43 4.539 1 94.56 87 LYS A O 1
ATOM 670 N N . THR A 1 88 ? -14.453 13.258 3.695 1 95.12 88 THR A N 1
ATOM 671 C CA . THR A 1 88 ? -13.156 12.617 3.496 1 95.12 88 THR A CA 1
ATOM 672 C C . THR A 1 88 ? -12.656 11.992 4.797 1 95.12 88 THR A C 1
ATOM 674 O O . THR A 1 88 ? -12.148 10.867 4.793 1 95.12 88 THR A O 1
ATOM 677 N N . ARG A 1 89 ? -12.828 12.641 5.895 1 94.44 89 ARG A N 1
ATOM 678 C CA . ARG A 1 89 ? -12.359 12.125 7.172 1 94.44 89 ARG A CA 1
ATOM 679 C C . ARG A 1 89 ? -13.023 10.789 7.504 1 94.44 89 ARG A C 1
ATOM 681 O O . ARG A 1 89 ? -12.344 9.82 7.852 1 94.44 89 ARG A O 1
ATOM 688 N N . ILE A 1 90 ? -14.281 10.734 7.359 1 95.56 90 ILE A N 1
ATOM 689 C CA . ILE A 1 90 ? -15.055 9.539 7.68 1 95.56 90 ILE A CA 1
ATOM 690 C C . ILE A 1 90 ? -14.727 8.43 6.68 1 95.56 90 ILE A C 1
ATOM 692 O O . ILE A 1 90 ? -14.57 7.27 7.059 1 95.56 90 ILE A O 1
ATOM 696 N N . ALA A 1 91 ? -14.656 8.852 5.395 1 96.69 91 ALA A N 1
ATOM 697 C CA . ALA A 1 91 ? -14.305 7.887 4.355 1 96.69 91 ALA A CA 1
ATOM 698 C C . ALA A 1 91 ? -12.922 7.297 4.594 1 96.69 91 ALA A C 1
ATOM 700 O O . ALA A 1 91 ? -12.719 6.09 4.438 1 96.69 91 ALA A O 1
ATOM 701 N N . ALA A 1 92 ? -12.039 8.148 4.965 1 97.56 92 ALA A N 1
ATOM 702 C CA . ALA A 1 92 ? -10.672 7.695 5.227 1 97.56 92 ALA A CA 1
ATOM 703 C C . ALA A 1 92 ? -10.625 6.781 6.449 1 97.56 92 ALA A C 1
ATOM 705 O O . ALA A 1 92 ? -9.93 5.762 6.438 1 97.56 92 ALA A O 1
ATOM 706 N N . LEU A 1 93 ? -11.336 7.094 7.488 1 97.31 93 LEU A N 1
ATOM 707 C CA . LEU A 1 93 ? -11.383 6.238 8.672 1 97.31 93 LEU A CA 1
ATOM 708 C C . LEU A 1 93 ? -12.008 4.887 8.336 1 97.31 93 LEU A C 1
ATOM 710 O O . LEU A 1 93 ? -11.531 3.846 8.797 1 97.31 93 LEU A O 1
ATOM 714 N N . GLY A 1 94 ? -13.047 4.953 7.574 1 97.88 94 GLY A N 1
ATOM 715 C CA . GLY A 1 94 ? -13.648 3.711 7.117 1 97.88 94 GLY A CA 1
ATOM 716 C C . GLY A 1 94 ? -12.695 2.854 6.305 1 97.88 94 GLY A C 1
ATOM 717 O O . GLY A 1 94 ? -12.664 1.631 6.465 1 97.88 94 GLY A O 1
ATOM 718 N N . THR A 1 95 ? -11.984 3.5 5.457 1 98.31 95 THR A N 1
ATOM 719 C CA . THR A 1 95 ? -10.984 2.799 4.656 1 98.31 95 THR A CA 1
ATOM 720 C C . THR A 1 95 ? -9.906 2.189 5.551 1 98.31 95 THR A C 1
ATOM 722 O O . THR A 1 95 ? -9.531 1.032 5.367 1 98.31 95 THR A O 1
ATOM 725 N N . ALA A 1 96 ? -9.445 2.973 6.504 1 98.44 96 ALA A N 1
ATOM 726 C CA . ALA A 1 96 ? -8.453 2.461 7.438 1 98.44 96 ALA A CA 1
ATOM 727 C C . ALA A 1 96 ? -8.953 1.213 8.156 1 98.44 96 ALA A C 1
ATOM 729 O O . ALA A 1 96 ? -8.234 0.219 8.266 1 98.44 96 ALA A O 1
ATOM 730 N N . PHE A 1 97 ? -10.141 1.235 8.602 1 98.44 97 PHE A N 1
ATOM 731 C CA . PHE A 1 97 ? -10.742 0.122 9.32 1 98.44 97 PHE A CA 1
ATOM 732 C C . PHE A 1 97 ? -10.891 -1.097 8.414 1 98.44 97 PHE A C 1
ATOM 734 O O . PHE A 1 97 ? -10.539 -2.211 8.812 1 98.44 97 PHE A O 1
ATOM 741 N N . LEU A 1 98 ? -11.383 -0.875 7.262 1 98.62 98 LEU A N 1
ATOM 742 C CA . LEU A 1 98 ? -11.578 -1.968 6.316 1 98.62 98 LEU A CA 1
ATOM 743 C C . LEU A 1 98 ? -10.242 -2.635 5.977 1 98.62 98 LEU A C 1
ATOM 745 O O . LEU A 1 98 ? -10.141 -3.863 5.984 1 98.62 98 LEU A O 1
ATOM 749 N N . MET A 1 99 ? -9.258 -1.836 5.668 1 98.62 99 MET A N 1
ATOM 750 C CA . MET A 1 99 ? -7.945 -2.369 5.309 1 98.62 99 MET A CA 1
ATOM 751 C C . MET A 1 99 ? -7.312 -3.104 6.484 1 98.62 99 MET A C 1
ATOM 753 O O . MET A 1 99 ? -6.617 -4.105 6.297 1 98.62 99 MET A O 1
ATOM 757 N N . LEU A 1 100 ? -7.551 -2.586 7.664 1 98.31 100 LEU A N 1
ATOM 758 C CA . LEU A 1 100 ? -7.023 -3.268 8.836 1 98.31 100 LEU A CA 1
ATOM 759 C C . LEU A 1 100 ? -7.652 -4.648 9 1 98.31 100 LEU A C 1
ATOM 761 O O . LEU A 1 100 ? -6.969 -5.613 9.344 1 98.31 100 LEU A O 1
ATOM 765 N N . LEU A 1 101 ? -8.906 -4.754 8.773 1 97.94 101 LEU A N 1
ATOM 766 C CA . LEU A 1 101 ? -9.586 -6.043 8.828 1 97.94 101 LEU A CA 1
ATOM 767 C C . LEU A 1 101 ? -9 -7.008 7.801 1 97.94 101 LEU A C 1
ATOM 769 O O . LEU A 1 101 ? -8.789 -8.188 8.102 1 97.94 101 LEU A O 1
ATOM 773 N N . PHE A 1 102 ? -8.766 -6.469 6.609 1 97.94 102 PHE A N 1
ATOM 774 C CA . PHE A 1 102 ? -8.141 -7.293 5.578 1 97.94 102 PHE A CA 1
ATOM 775 C C . PHE A 1 102 ? -6.762 -7.758 6.023 1 97.94 102 PHE A C 1
ATOM 777 O O . PHE A 1 102 ? -6.406 -8.922 5.848 1 97.94 102 PHE A O 1
ATOM 784 N N . ALA A 1 103 ? -6.031 -6.848 6.574 1 97.69 103 ALA A N 1
ATOM 785 C CA . ALA A 1 103 ? -4.672 -7.172 7.004 1 97.69 103 ALA A CA 1
ATOM 786 C C . ALA A 1 103 ? -4.676 -8.258 8.078 1 97.69 103 ALA A C 1
ATOM 788 O O . ALA A 1 103 ? -3.881 -9.195 8.023 1 97.69 103 ALA A O 1
ATOM 789 N N . LEU A 1 104 ? -5.543 -8.141 9.023 1 97.5 104 LEU A N 1
ATOM 790 C CA . LEU A 1 104 ? -5.641 -9.117 10.102 1 97.5 104 LEU A CA 1
ATOM 791 C C . LEU A 1 104 ? -6.062 -10.484 9.562 1 97.5 104 LEU A C 1
ATOM 793 O O . LEU A 1 104 ? -5.473 -11.508 9.914 1 97.5 104 LEU A O 1
ATOM 797 N N . ALA A 1 105 ? -7.031 -10.492 8.703 1 97.19 105 ALA A N 1
ATOM 798 C CA . ALA A 1 105 ? -7.488 -11.742 8.102 1 97.19 105 ALA A CA 1
ATOM 799 C C . ALA A 1 105 ? -6.367 -12.414 7.32 1 97.19 105 ALA A C 1
ATOM 801 O O . ALA A 1 105 ? -6.172 -13.625 7.426 1 97.19 105 ALA A O 1
ATOM 802 N N . MET A 1 106 ? -5.613 -11.656 6.543 1 97.06 106 MET A N 1
ATOM 803 C CA . MET A 1 106 ? -4.504 -12.195 5.762 1 97.06 106 MET A CA 1
ATOM 804 C C . MET A 1 106 ? -3.406 -12.734 6.676 1 97.06 106 MET A C 1
ATOM 806 O O . MET A 1 106 ? -2.869 -13.82 6.438 1 97.06 106 MET A O 1
ATOM 810 N N . ALA A 1 107 ? -3.127 -11.938 7.719 1 96.19 107 ALA A N 1
ATOM 811 C CA . ALA A 1 107 ? -2.064 -12.344 8.633 1 96.19 107 ALA A CA 1
ATOM 812 C C . ALA A 1 107 ? -2.406 -13.656 9.328 1 96.19 107 ALA A C 1
ATOM 814 O O . ALA A 1 107 ? -1.532 -14.5 9.531 1 96.19 107 ALA A O 1
ATOM 815 N N . ILE A 1 108 ? -3.631 -13.891 9.633 1 95.62 108 ILE A N 1
ATOM 816 C CA . ILE A 1 108 ? -4.07 -15.055 10.391 1 95.62 108 ILE A CA 1
ATOM 817 C C . ILE A 1 108 ? -4.25 -16.25 9.445 1 95.62 108 ILE A C 1
ATOM 819 O O . ILE A 1 108 ? -3.887 -17.375 9.789 1 95.62 108 ILE A O 1
ATOM 823 N N . SER A 1 109 ? -4.75 -16.031 8.25 1 94.5 109 SER A N 1
ATOM 824 C CA . SER A 1 109 ? -5.223 -17.125 7.422 1 94.5 109 SER A CA 1
ATOM 825 C C . SER A 1 109 ? -4.234 -17.453 6.309 1 94.5 109 SER A C 1
ATOM 827 O O . SER A 1 109 ? -4.27 -18.531 5.73 1 94.5 109 SER A O 1
ATOM 829 N N . VAL A 1 110 ? -3.48 -16.516 5.914 1 93.31 110 VAL A N 1
ATOM 830 C CA . VAL A 1 110 ? -2.52 -16.734 4.84 1 93.31 110 VAL A CA 1
ATOM 831 C C . VAL A 1 110 ? -1.103 -16.75 5.406 1 93.31 110 VAL A C 1
ATOM 833 O O . VAL A 1 110 ? -0.468 -17.797 5.473 1 93.31 110 VAL A O 1
ATOM 836 N N . SER A 1 111 ? -0.555 -15.664 5.852 1 93.88 111 SER A N 1
ATOM 837 C CA . SER A 1 111 ? 0.739 -15.508 6.508 1 93.88 111 SER A CA 1
ATOM 838 C C . SER A 1 111 ? 0.887 -14.109 7.113 1 93.88 111 SER A C 1
ATOM 840 O O . SER A 1 111 ? 0.265 -13.156 6.645 1 93.88 111 SER A O 1
ATOM 842 N N . VAL A 1 112 ? 1.732 -14 8.031 1 94.62 112 VAL A N 1
ATOM 843 C CA . VAL A 1 112 ? 1.964 -12.711 8.68 1 94.62 112 VAL A CA 1
ATOM 844 C C . VAL A 1 112 ? 2.621 -11.742 7.699 1 94.62 112 VAL A C 1
ATOM 846 O O . VAL A 1 112 ? 2.525 -10.523 7.859 1 94.62 112 VAL A O 1
ATOM 849 N N . LYS A 1 113 ? 3.244 -12.25 6.637 1 96.44 113 LYS A N 1
ATOM 850 C CA . LYS A 1 113 ? 3.961 -11.445 5.652 1 96.44 113 LYS A CA 1
ATOM 851 C C . LYS A 1 113 ? 3.002 -10.859 4.617 1 96.44 113 LYS A C 1
ATOM 853 O O . LYS A 1 113 ? 3.291 -9.82 4.012 1 96.44 113 LYS A O 1
ATOM 858 N N . ALA A 1 114 ? 1.868 -11.516 4.445 1 95.38 114 ALA A N 1
ATOM 859 C CA . ALA A 1 114 ? 0.964 -11.211 3.34 1 95.38 114 ALA A CA 1
ATOM 860 C C . ALA A 1 114 ? 0.521 -9.75 3.381 1 95.38 114 ALA A C 1
ATOM 862 O O . ALA A 1 114 ? 0.564 -9.055 2.363 1 95.38 114 ALA A O 1
ATOM 863 N N . PRO A 1 115 ? 0.179 -9.227 4.555 1 96.25 115 PRO A N 1
ATOM 864 C CA . PRO A 1 115 ? -0.261 -7.828 4.586 1 96.25 115 PRO A CA 1
ATOM 865 C C . PRO A 1 115 ? 0.851 -6.852 4.203 1 96.25 115 PRO A C 1
ATOM 867 O O . PRO A 1 115 ? 0.572 -5.746 3.732 1 96.25 115 PRO A O 1
ATOM 870 N N . PHE A 1 116 ? 2.053 -7.223 4.387 1 96 116 PHE A N 1
ATOM 871 C CA . PHE A 1 116 ? 3.18 -6.383 4 1 96 116 PHE A CA 1
ATOM 872 C C . PHE A 1 116 ? 3.439 -6.48 2.502 1 96 116 PHE A C 1
ATOM 874 O O . PHE A 1 116 ? 3.688 -5.473 1.841 1 96 116 PHE A O 1
ATOM 881 N N . ASP A 1 117 ? 3.273 -7.691 2.006 1 94.56 117 ASP A N 1
ATOM 882 C CA . ASP A 1 117 ? 3.533 -7.918 0.586 1 94.56 117 ASP A CA 1
ATOM 883 C C . ASP A 1 117 ? 2.555 -7.133 -0.283 1 94.56 117 ASP A C 1
ATOM 885 O O . ASP A 1 117 ? 2.939 -6.574 -1.312 1 94.56 117 ASP A O 1
ATOM 889 N N . TYR A 1 118 ? 1.345 -7.055 0.137 1 92.12 118 TYR A N 1
ATOM 890 C CA . TYR A 1 118 ? 0.323 -6.371 -0.65 1 92.12 118 TYR A CA 1
ATOM 891 C C . TYR A 1 118 ? 0.086 -4.961 -0.129 1 92.12 118 TYR A C 1
ATOM 893 O O . TYR A 1 118 ? -0.85 -4.281 -0.56 1 92.12 118 TYR A O 1
ATOM 901 N N . SER A 1 119 ? 0.833 -4.562 0.852 1 91.44 119 SER A N 1
ATOM 902 C CA . SER A 1 119 ? 0.842 -3.248 1.479 1 91.44 119 SER A CA 1
ATOM 903 C C . SER A 1 119 ? -0.543 -2.871 1.994 1 91.44 119 SER A C 1
ATOM 905 O O . SER A 1 119 ? -0.967 -1.72 1.867 1 91.44 119 SER A O 1
ATOM 907 N N . VAL A 1 120 ? -1.174 -3.84 2.494 1 96.25 120 VAL A N 1
ATOM 908 C CA . VAL A 1 120 ? -2.508 -3.604 3.039 1 96.25 120 VAL A CA 1
ATOM 909 C C . VAL A 1 120 ? -2.402 -2.814 4.34 1 96.25 120 VAL A C 1
ATOM 911 O O . VAL A 1 120 ? -3.203 -1.913 4.594 1 96.25 120 VAL A O 1
ATOM 914 N N . LEU A 1 121 ? -1.418 -3.115 5.09 1 97.44 121 LEU A N 1
ATOM 915 C CA . LEU A 1 121 ? -1.191 -2.379 6.328 1 97.44 121 LEU A CA 1
ATOM 916 C C . LEU A 1 121 ? -0.786 -0.938 6.035 1 97.44 121 LEU A C 1
ATOM 918 O O . LEU A 1 121 ? -1.202 -0.016 6.742 1 97.44 121 LEU A O 1
ATOM 922 N N . THR A 1 122 ? 0.036 -0.791 5.035 1 97.69 122 THR A N 1
ATOM 923 C CA . THR A 1 122 ? 0.408 0.556 4.613 1 97.69 122 THR A CA 1
ATOM 924 C C . THR A 1 122 ? -0.825 1.35 4.191 1 97.69 122 THR A C 1
ATOM 926 O O . THR A 1 122 ? -0.959 2.525 4.535 1 97.69 122 THR A O 1
ATOM 929 N N . SER A 1 123 ? -1.657 0.72 3.473 1 97.94 123 SER A N 1
ATOM 930 C CA . SER A 1 123 ? -2.887 1.385 3.051 1 97.94 123 SER A CA 1
ATOM 931 C C . SER A 1 123 ? -3.734 1.791 4.25 1 97.94 123 SER A C 1
ATOM 933 O O . SER A 1 123 ? -4.32 2.877 4.266 1 97.94 123 SER A O 1
ATOM 935 N N . ALA A 1 124 ? -3.789 0.938 5.223 1 98.38 124 ALA A N 1
ATOM 936 C CA . ALA A 1 124 ? -4.523 1.253 6.445 1 98.38 124 ALA A CA 1
ATOM 937 C C . ALA A 1 124 ? -3.912 2.455 7.156 1 98.38 124 ALA A C 1
ATOM 939 O O . ALA A 1 124 ? -4.621 3.391 7.531 1 98.38 124 ALA A O 1
ATOM 940 N N . ALA A 1 125 ? -2.631 2.418 7.328 1 98.19 125 ALA A N 1
ATOM 941 C CA . ALA A 1 125 ? -1.931 3.506 8.008 1 98.19 125 ALA A CA 1
ATOM 942 C C . ALA A 1 125 ? -2.055 4.809 7.223 1 98.19 125 ALA A C 1
ATOM 944 O O . ALA A 1 125 ? -2.209 5.883 7.809 1 98.19 125 ALA A O 1
ATOM 945 N N . ALA A 1 126 ? -1.948 4.684 5.922 1 97.75 126 ALA A N 1
ATOM 946 C CA . ALA A 1 126 ? -2.07 5.852 5.055 1 97.75 126 ALA A CA 1
ATOM 947 C C . ALA A 1 126 ? -3.459 6.477 5.168 1 97.75 126 ALA A C 1
ATOM 949 O O . ALA A 1 126 ? -3.59 7.699 5.258 1 97.75 126 ALA A O 1
ATOM 950 N N . ALA A 1 127 ? -4.43 5.648 5.137 1 97.94 127 ALA A N 1
ATOM 951 C CA . ALA A 1 127 ? -5.801 6.137 5.27 1 97.94 127 ALA A CA 1
ATOM 952 C C . ALA A 1 127 ? -6.023 6.785 6.633 1 97.94 127 ALA A C 1
ATOM 954 O O . ALA A 1 127 ? -6.738 7.785 6.742 1 97.94 127 ALA A O 1
ATOM 955 N N . LEU A 1 128 ? -5.453 6.195 7.637 1 97.62 128 LEU A N 1
ATOM 956 C CA . LEU A 1 128 ? -5.551 6.777 8.969 1 97.62 128 LEU A CA 1
ATOM 957 C C . LEU A 1 128 ? -4.949 8.18 8.992 1 97.62 128 LEU A C 1
ATOM 959 O O . LEU A 1 128 ? -5.543 9.102 9.547 1 97.62 128 LEU A O 1
ATOM 963 N N . LEU A 1 129 ? -3.836 8.344 8.422 1 96.62 129 LEU A N 1
ATOM 964 C CA . LEU A 1 129 ? -3.223 9.664 8.367 1 96.62 129 LEU A CA 1
ATOM 965 C C . LEU A 1 129 ? -4.09 10.633 7.566 1 96.62 129 LEU A C 1
ATOM 967 O O . LEU A 1 129 ? -4.281 11.781 7.973 1 96.62 129 LEU A O 1
ATOM 971 N N . LEU A 1 130 ? -4.586 10.141 6.492 1 96.62 130 LEU A N 1
ATOM 972 C CA . LEU A 1 130 ? -5.461 10.969 5.668 1 96.62 130 LEU A CA 1
ATOM 973 C C . LEU A 1 130 ? -6.656 11.461 6.469 1 96.62 130 LEU A C 1
ATOM 975 O O . LEU A 1 130 ? -7.109 12.602 6.285 1 96.62 130 LEU A O 1
ATOM 979 N N . SER A 1 131 ? -7.137 10.695 7.336 1 96 131 SER A N 1
ATOM 980 C CA . SER A 1 131 ? -8.32 11.047 8.117 1 96 131 SER A CA 1
ATOM 981 C C . SER A 1 131 ? -8.023 12.203 9.07 1 96 131 SER A C 1
ATOM 983 O O . SER A 1 131 ? -8.945 12.836 9.586 1 96 131 SER A O 1
ATOM 985 N N . THR A 1 132 ? -6.785 12.453 9.328 1 93.94 132 THR A N 1
ATOM 986 C CA . THR A 1 132 ? -6.426 13.484 10.297 1 93.94 132 THR A CA 1
ATOM 987 C C . THR A 1 132 ? -6.219 14.828 9.609 1 93.94 132 THR A C 1
ATOM 989 O O . THR A 1 132 ? -6.113 15.867 10.273 1 93.94 132 THR A O 1
ATOM 992 N N . ILE A 1 133 ? -6.074 14.875 8.406 1 88.44 133 ILE A N 1
ATOM 993 C CA . ILE A 1 133 ? -5.848 16.141 7.707 1 88.44 133 ILE A CA 1
ATOM 994 C C . ILE A 1 133 ? -7.188 16.766 7.344 1 88.44 133 ILE A C 1
ATOM 996 O O . ILE A 1 133 ? -7.316 18 7.336 1 88.44 133 ILE A O 1
ATOM 1000 N N . GLY A 1 134 ? -8.234 16.047 7.078 1 71.44 134 GLY A N 1
ATOM 1001 C CA . GLY A 1 134 ? -9.617 16.5 6.961 1 71.44 134 GLY A CA 1
ATOM 1002 C C . GLY A 1 134 ? -9.891 17.25 5.676 1 71.44 134 GLY A C 1
ATOM 1003 O O . GLY A 1 134 ? -10.992 17.188 5.137 1 71.44 134 GLY A O 1
ATOM 1004 N N . LYS A 1 135 ? -8.93 18.094 5.273 1 80.75 135 LYS A N 1
ATOM 1005 C CA . LYS A 1 135 ? -9.164 18.859 4.051 1 80.75 135 LYS A CA 1
ATOM 1006 C C . LYS A 1 135 ? -8.125 18.516 2.984 1 80.75 13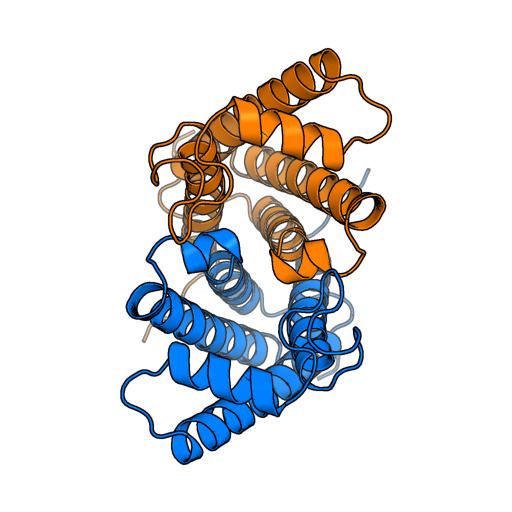5 LYS A C 1
ATOM 1008 O O . LYS A 1 135 ? -6.949 18.312 3.297 1 80.75 135 LYS A O 1
ATOM 1013 N N . THR A 1 136 ? -8.633 18.25 1.717 1 87.56 136 THR A N 1
ATOM 1014 C CA . THR A 1 136 ? -7.758 18.078 0.565 1 87.56 136 THR A CA 1
ATOM 1015 C C . THR A 1 136 ? -8.188 18.984 -0.587 1 87.56 136 THR A C 1
ATOM 1017 O O . THR A 1 136 ? -9.289 19.531 -0.569 1 87.56 136 THR A O 1
ATOM 1020 N N . VAL A 1 137 ? -7.266 19.172 -1.463 1 86 137 VAL A N 1
ATOM 1021 C CA . VAL A 1 137 ? -7.613 20.016 -2.598 1 86 137 VAL A CA 1
ATOM 1022 C C . VAL A 1 137 ? -8.633 19.297 -3.484 1 86 137 VAL A C 1
ATOM 1024 O O . VAL A 1 137 ? -8.609 18.078 -3.598 1 86 137 VAL A O 1
ATOM 1027 N N . PHE A 1 138 ? -9.602 20.109 -4.059 1 86.44 138 PHE A N 1
ATOM 1028 C CA . PHE A 1 138 ? -10.609 19.672 -5.016 1 86.44 138 PHE A CA 1
ATOM 1029 C C . PHE A 1 138 ? -11.57 18.688 -4.363 1 86.44 138 PHE A C 1
ATOM 1031 O O . PHE A 1 138 ? -12.055 17.75 -5.016 1 86.44 138 PHE A O 1
ATOM 1038 N N . ALA A 1 139 ? -11.727 18.875 -3.064 1 87.19 139 ALA A N 1
ATOM 1039 C CA . ALA A 1 139 ? -12.656 18.016 -2.33 1 87.19 139 ALA A CA 1
ATOM 1040 C C . ALA A 1 139 ? -14.039 18.656 -2.252 1 87.19 139 ALA A C 1
ATOM 1042 O O . ALA A 1 139 ? -14.156 19.875 -2.055 1 87.19 139 ALA A O 1
ATOM 1043 N N . VAL A 1 140 ? -15.039 17.859 -2.443 1 87.12 140 VAL A N 1
ATOM 1044 C CA . VAL A 1 140 ? -16.422 18.297 -2.26 1 87.12 140 VAL A CA 1
ATOM 1045 C C . VAL A 1 140 ? -16.594 18.906 -0.867 1 87.12 140 VAL A C 1
ATOM 1047 O O . VAL A 1 140 ? -17.359 19.844 -0.681 1 87.12 140 VAL A O 1
ATOM 1050 N N . ASP A 1 141 ? -15.852 18.438 0.013 1 88.25 141 ASP A N 1
ATOM 1051 C CA . ASP A 1 141 ? -15.883 18.922 1.392 1 88.25 141 ASP A CA 1
ATOM 1052 C C . ASP A 1 141 ? -15.695 20.438 1.448 1 88.25 141 ASP A C 1
ATOM 1054 O O . ASP A 1 141 ? -16.156 21.094 2.387 1 88.25 141 ASP A O 1
ATOM 1058 N N . ASN A 1 142 ? -14.984 20.938 0.456 1 86.44 142 ASN A N 1
ATOM 1059 C CA . ASN A 1 142 ? -14.664 22.359 0.479 1 86.44 142 ASN A CA 1
ATOM 1060 C C . ASN A 1 142 ? -15.867 23.203 0.076 1 86.44 142 ASN A C 1
ATOM 1062 O O . ASN A 1 142 ? -15.852 24.438 0.235 1 86.44 142 ASN A O 1
ATOM 1066 N N . ARG A 1 143 ? -16.906 22.516 -0.366 1 87.19 143 ARG A N 1
ATOM 1067 C CA . ARG A 1 143 ? -18.078 23.219 -0.857 1 87.19 143 ARG A CA 1
ATOM 1068 C C . ARG A 1 143 ? -19.266 23.047 0.092 1 87.19 143 ARG A C 1
ATOM 1070 O O . ARG A 1 143 ? -20.359 23.531 -0.185 1 87.19 143 ARG A O 1
ATOM 1077 N N . ILE A 1 144 ? -18.969 22.406 1.092 1 77.81 144 ILE A N 1
ATOM 1078 C CA . ILE A 1 144 ? -20.062 22.172 2.027 1 77.81 144 ILE A CA 1
ATOM 1079 C C . ILE A 1 144 ? -19.641 22.594 3.434 1 77.81 144 ILE A C 1
ATOM 1081 O O . ILE A 1 144 ? -18.438 22.609 3.754 1 77.81 144 ILE A O 1
ATOM 1085 N N . MET B 1 1 ? -13.383 9.258 23.359 1 42.38 1 MET B N 1
ATOM 1086 C CA . MET B 1 1 ? -12.172 8.586 22.891 1 42.38 1 MET B CA 1
ATOM 1087 C C . MET B 1 1 ? -11.305 9.539 22.078 1 42.38 1 MET B C 1
ATOM 1089 O O . MET B 1 1 ? -11.812 10.242 21.203 1 42.38 1 MET B O 1
ATOM 1093 N N . LYS B 1 2 ? -10.25 9.93 22.484 1 60.81 2 LYS B N 1
ATOM 1094 C CA . LYS B 1 2 ? -9.445 10.992 21.906 1 60.81 2 LYS B CA 1
ATOM 1095 C C . LYS B 1 2 ? -9.117 10.68 20.438 1 60.81 2 LYS B C 1
ATOM 1097 O O . LYS B 1 2 ? -8.75 9.555 20.109 1 60.81 2 LYS B O 1
ATOM 1102 N N . ASN B 1 3 ? -9.484 11.492 19.562 1 83.44 3 ASN B N 1
ATOM 1103 C CA . ASN B 1 3 ? -9.195 11.344 18.141 1 83.44 3 ASN B CA 1
ATOM 1104 C C . ASN B 1 3 ? -7.695 11.281 17.891 1 83.44 3 ASN B C 1
ATOM 1106 O O . ASN B 1 3 ? -6.914 11.938 18.562 1 83.44 3 ASN B O 1
ATOM 1110 N N . ILE B 1 4 ? -7.309 10.312 17.172 1 89.62 4 ILE B N 1
ATOM 1111 C CA . ILE B 1 4 ? -5.902 10.188 16.797 1 89.62 4 ILE B CA 1
ATOM 1112 C C . ILE B 1 4 ? -5.422 11.484 16.141 1 89.62 4 ILE B C 1
ATOM 1114 O O . ILE B 1 4 ? -6.125 12.07 15.312 1 89.62 4 ILE B O 1
ATOM 1118 N N . THR B 1 5 ? -4.32 12.031 16.547 1 91.31 5 THR B N 1
ATOM 1119 C CA . THR B 1 5 ? -3.768 13.266 16 1 91.31 5 THR B CA 1
ATOM 1120 C C . THR B 1 5 ? -2.965 12.984 14.742 1 91.31 5 THR B C 1
ATOM 1122 O O . THR B 1 5 ? -2.604 11.836 14.469 1 91.31 5 THR B O 1
ATOM 1125 N N . ILE B 1 6 ? -2.725 14 14.016 1 93.31 6 ILE B N 1
ATOM 1126 C CA . ILE B 1 6 ? -1.94 13.898 12.789 1 93.31 6 ILE B CA 1
ATOM 1127 C C . ILE B 1 6 ? -0.542 13.375 13.117 1 93.31 6 ILE B C 1
ATOM 1129 O O . ILE B 1 6 ? 0.026 12.586 12.359 1 93.31 6 ILE B O 1
ATOM 1133 N N . LEU B 1 7 ? 0.066 13.727 14.25 1 92.75 7 LEU B N 1
ATOM 1134 C CA . LEU B 1 7 ? 1.406 13.312 14.648 1 92.75 7 LEU B CA 1
ATOM 1135 C C . LEU B 1 7 ? 1.438 11.82 14.977 1 92.75 7 LEU B C 1
ATOM 1137 O O . LEU B 1 7 ? 2.396 11.125 14.633 1 92.75 7 LEU B O 1
ATOM 1141 N N . GLU B 1 8 ? 0.437 11.375 15.648 1 95.19 8 GLU B N 1
ATOM 1142 C CA . GLU B 1 8 ? 0.329 9.961 15.984 1 95.19 8 GLU B CA 1
ATOM 1143 C C . GLU B 1 8 ? 0.102 9.109 14.742 1 95.19 8 GLU B C 1
ATOM 1145 O O . GLU B 1 8 ? 0.713 8.047 14.586 1 95.19 8 GLU B O 1
ATOM 1150 N N . ALA B 1 9 ? -0.802 9.562 13.914 1 96.12 9 ALA B N 1
ATOM 1151 C CA . ALA B 1 9 ? -1.042 8.859 12.656 1 96.12 9 ALA B CA 1
ATOM 1152 C C . ALA B 1 9 ? 0.218 8.836 11.797 1 96.12 9 ALA B C 1
ATOM 1154 O O . ALA B 1 9 ? 0.494 7.84 11.125 1 96.12 9 ALA B O 1
ATOM 1155 N N . GLY B 1 10 ? 0.935 9.938 11.828 1 96 10 GLY B N 1
ATOM 1156 C CA . GLY B 1 10 ? 2.207 9.992 11.125 1 96 10 GLY B CA 1
ATOM 1157 C C . GLY B 1 10 ? 3.211 8.969 11.633 1 96 10 GLY B C 1
ATOM 1158 O O . GLY B 1 10 ? 3.953 8.375 10.844 1 96 10 GLY B O 1
ATOM 1159 N N . LEU B 1 11 ? 3.246 8.812 12.93 1 96.5 11 LEU B N 1
ATOM 1160 C CA . LEU B 1 11 ? 4.121 7.805 13.508 1 96.5 11 LEU B CA 1
ATOM 1161 C C . LEU B 1 11 ? 3.756 6.41 13.016 1 96.5 11 LEU B C 1
ATOM 1163 O O . LEU B 1 11 ? 4.633 5.629 12.641 1 96.5 11 LEU B O 1
ATOM 1167 N N . ILE B 1 12 ? 2.504 6.145 13.047 1 97.5 12 ILE B N 1
ATOM 1168 C CA . ILE B 1 12 ? 2.037 4.828 12.625 1 97.5 12 ILE B CA 1
ATOM 1169 C C . ILE B 1 12 ? 2.434 4.586 11.172 1 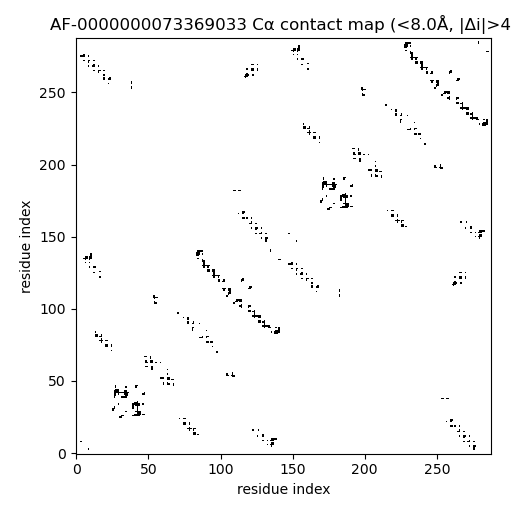97.5 12 ILE B C 1
ATOM 1171 O O . ILE B 1 12 ? 2.965 3.525 10.828 1 97.5 12 ILE B O 1
ATOM 1175 N N . LEU B 1 13 ? 2.207 5.566 10.344 1 97.56 13 LEU B N 1
ATOM 1176 C CA . LEU B 1 13 ? 2.541 5.414 8.93 1 97.56 13 LEU B CA 1
ATOM 1177 C C . LEU B 1 13 ? 4.047 5.262 8.742 1 97.56 13 LEU B C 1
ATOM 1179 O O . LEU B 1 13 ? 4.496 4.434 7.949 1 97.56 13 LEU B O 1
ATOM 1183 N N . ARG B 1 14 ? 4.742 6.066 9.422 1 96.44 14 ARG B N 1
ATOM 1184 C CA . ARG B 1 14 ? 6.199 6.016 9.344 1 96.44 14 ARG B CA 1
ATOM 1185 C C . ARG B 1 14 ? 6.715 4.621 9.68 1 96.44 14 ARG B C 1
ATOM 1187 O O . ARG B 1 14 ? 7.555 4.074 8.961 1 96.44 14 ARG B O 1
ATOM 1194 N N . ILE B 1 15 ? 6.246 4.012 10.672 1 97.5 15 ILE B N 1
ATOM 1195 C CA . ILE B 1 15 ? 6.672 2.695 11.141 1 97.5 15 ILE B CA 1
ATOM 1196 C C . ILE B 1 15 ? 6.219 1.625 10.148 1 97.5 15 ILE B C 1
ATOM 1198 O O . ILE B 1 15 ? 6.992 0.737 9.781 1 97.5 15 ILE B O 1
ATOM 1202 N N . VAL B 1 16 ? 5.02 1.688 9.727 1 98.06 16 VAL B N 1
ATOM 1203 C CA . VAL B 1 16 ? 4.461 0.681 8.836 1 98.06 16 VAL B CA 1
ATOM 1204 C C . VAL B 1 16 ? 5.199 0.707 7.5 1 98.06 16 VAL B C 1
ATOM 1206 O O . VAL B 1 16 ? 5.527 -0.345 6.941 1 98.06 16 VAL B O 1
ATOM 1209 N N . LEU B 1 17 ? 5.469 1.915 6.953 1 98.06 17 LEU B N 1
ATOM 1210 C CA . LEU B 1 17 ? 6.238 2.023 5.719 1 98.06 17 LEU B CA 1
ATOM 1211 C C . LEU B 1 17 ? 7.609 1.371 5.871 1 98.06 17 LEU B C 1
ATOM 1213 O O . LEU B 1 17 ? 8.039 0.607 5 1 98.06 17 LEU B O 1
ATOM 1217 N N . ALA B 1 18 ? 8.234 1.681 6.988 1 98.25 18 ALA B N 1
ATOM 1218 C CA . ALA B 1 18 ? 9.57 1.158 7.246 1 98.25 18 ALA B CA 1
ATOM 1219 C C . ALA B 1 18 ? 9.555 -0.365 7.336 1 98.25 18 ALA B C 1
ATOM 1221 O O . ALA B 1 18 ? 10.359 -1.039 6.684 1 98.25 18 ALA B O 1
ATOM 1222 N N . ILE B 1 19 ? 8.648 -0.923 8.086 1 98.25 19 ILE B N 1
ATOM 1223 C CA . ILE B 1 19 ? 8.617 -2.365 8.305 1 98.25 19 ILE B CA 1
ATOM 1224 C C . ILE B 1 19 ? 8.219 -3.074 7.012 1 98.25 19 ILE B C 1
ATOM 1226 O O . ILE B 1 19 ? 8.711 -4.168 6.723 1 98.25 19 ILE B O 1
ATOM 1230 N N . THR B 1 20 ? 7.34 -2.473 6.258 1 98.19 20 THR B N 1
ATOM 1231 C CA . THR B 1 20 ? 6.949 -3.043 4.973 1 98.19 20 THR B CA 1
ATOM 1232 C C . THR B 1 20 ? 8.156 -3.17 4.047 1 98.19 20 THR B C 1
ATOM 1234 O O . THR B 1 20 ? 8.383 -4.223 3.451 1 98.19 20 THR B O 1
ATOM 1237 N N . MET B 1 21 ? 8.945 -2.141 3.941 1 98.38 21 MET B N 1
ATOM 1238 C CA . MET B 1 21 ? 10.141 -2.188 3.094 1 98.38 21 MET B CA 1
ATOM 1239 C C . MET B 1 21 ? 11.164 -3.17 3.648 1 98.38 21 MET B C 1
ATOM 1241 O O . MET B 1 21 ? 11.773 -3.926 2.893 1 98.38 21 MET B O 1
ATOM 1245 N N . LEU B 1 22 ? 11.312 -3.211 4.934 1 98.5 22 LEU B N 1
ATOM 1246 C CA . LEU B 1 22 ? 12.273 -4.121 5.539 1 98.5 22 LEU B CA 1
ATOM 1247 C C . LEU B 1 22 ? 11.828 -5.57 5.375 1 98.5 22 LEU B C 1
ATOM 1249 O O . LEU B 1 22 ? 12.664 -6.469 5.23 1 98.5 22 LEU B O 1
ATOM 1253 N N . SER B 1 23 ? 10.555 -5.801 5.449 1 98.25 23 SER B N 1
ATOM 1254 C CA . SER B 1 23 ? 10.039 -7.145 5.219 1 98.25 23 SER B CA 1
ATOM 1255 C C . SER B 1 23 ? 10.406 -7.652 3.828 1 98.25 23 SER B C 1
ATOM 1257 O O . SER B 1 23 ? 10.797 -8.812 3.664 1 98.25 23 SER B O 1
ATOM 1259 N N . ALA B 1 24 ? 10.242 -6.805 2.799 1 97.75 24 ALA B N 1
ATOM 1260 C CA . ALA B 1 24 ? 10.633 -7.16 1.439 1 97.75 24 ALA B CA 1
ATOM 1261 C C . ALA B 1 24 ? 12.133 -7.445 1.358 1 97.75 24 ALA B C 1
ATOM 1263 O O . ALA B 1 24 ? 12.555 -8.391 0.689 1 97.75 24 ALA B O 1
ATOM 1264 N N . VAL B 1 25 ? 12.922 -6.637 2.049 1 98.5 25 VAL B N 1
ATOM 1265 C CA . VAL B 1 25 ? 14.359 -6.84 2.086 1 98.5 25 VAL B CA 1
ATOM 1266 C C . VAL B 1 25 ? 14.68 -8.18 2.75 1 98.5 25 VAL B C 1
ATOM 1268 O O . VAL B 1 25 ? 15.523 -8.938 2.262 1 98.5 25 VAL B O 1
ATOM 1271 N N . ALA B 1 26 ? 14.031 -8.469 3.844 1 98.44 26 ALA B N 1
ATOM 1272 C CA . ALA B 1 26 ? 14.242 -9.727 4.559 1 98.44 26 ALA B CA 1
ATOM 1273 C C . ALA B 1 26 ? 13.93 -10.922 3.666 1 98.44 26 ALA B C 1
ATOM 1275 O O . ALA B 1 26 ? 14.57 -11.969 3.773 1 98.44 26 ALA B O 1
ATOM 1276 N N . ASP B 1 27 ? 13 -10.797 2.805 1 98.44 27 ASP B N 1
ATOM 1277 C CA . ASP B 1 27 ? 12.617 -11.883 1.904 1 98.44 27 ASP B CA 1
ATOM 1278 C C . ASP B 1 27 ? 13.758 -12.227 0.952 1 98.44 27 ASP B C 1
ATOM 1280 O O . ASP B 1 27 ? 14.07 -13.406 0.749 1 98.44 27 ASP B O 1
ATOM 1284 N N . ARG B 1 28 ? 14.367 -11.203 0.393 1 98.12 28 ARG B N 1
ATOM 1285 C CA . ARG B 1 28 ? 15.359 -11.477 -0.64 1 98.12 28 ARG B CA 1
ATOM 1286 C C . ARG B 1 28 ? 16.672 -11.977 -0.025 1 98.12 28 ARG B C 1
ATOM 1288 O O . ARG B 1 28 ? 17.578 -12.398 -0.743 1 98.12 28 ARG B O 1
ATOM 1295 N N . PHE B 1 29 ? 16.75 -11.984 1.323 1 98.31 29 PHE B N 1
ATOM 1296 C CA . PHE B 1 29 ? 17.906 -12.562 1.992 1 98.31 29 PHE B CA 1
ATOM 1297 C C . PHE B 1 29 ? 17.531 -13.883 2.664 1 98.31 29 PHE B C 1
ATOM 1299 O O . PHE B 1 29 ? 18.312 -14.422 3.455 1 98.31 29 PHE B O 1
ATOM 1306 N N . GLY B 1 30 ? 16.344 -14.312 2.455 1 97.94 30 GLY B N 1
ATOM 1307 C CA . GLY B 1 30 ? 15.961 -15.664 2.842 1 97.94 30 GLY B CA 1
ATOM 1308 C C . GLY B 1 30 ? 15.43 -15.742 4.258 1 97.94 30 GLY B C 1
ATOM 1309 O O . GLY B 1 30 ? 15.25 -16.844 4.801 1 97.94 30 GLY B O 1
ATOM 1310 N N . ILE B 1 31 ? 15.164 -14.68 4.891 1 97.81 31 ILE B N 1
ATOM 1311 C CA . ILE B 1 31 ? 14.75 -14.656 6.289 1 97.81 31 ILE B CA 1
ATOM 1312 C C . ILE B 1 31 ? 13.305 -15.156 6.402 1 97.81 31 ILE B C 1
ATOM 1314 O O . ILE B 1 31 ? 12.938 -15.789 7.395 1 97.81 31 ILE B O 1
ATOM 1318 N N . TRP B 1 32 ? 12.5 -14.992 5.387 1 97.56 32 TRP B N 1
ATOM 1319 C CA . TRP B 1 32 ? 11.109 -15.43 5.422 1 97.56 32 TRP B CA 1
ATOM 1320 C C . TRP B 1 32 ? 10.992 -16.891 5.031 1 97.56 32 TRP B C 1
ATOM 1322 O O . TRP B 1 32 ? 9.945 -17.516 5.242 1 97.56 32 TRP B O 1
ATOM 1332 N N . GLY B 1 33 ? 12.07 -17.469 4.43 1 97.5 33 GLY B N 1
ATOM 1333 C CA . GLY B 1 33 ? 12.031 -18.859 3.994 1 97.5 33 GLY B CA 1
ATOM 1334 C C . GLY B 1 33 ? 12.781 -19.094 2.699 1 97.5 33 GLY B C 1
ATOM 1335 O O . GLY B 1 33 ? 13.273 -18.156 2.076 1 97.5 33 GLY B O 1
ATOM 1336 N N . ALA B 1 34 ? 12.828 -20.297 2.303 1 97.44 34 ALA B N 1
ATOM 1337 C CA . ALA B 1 34 ? 13.562 -20.703 1.103 1 97.44 34 ALA B CA 1
ATOM 1338 C C . ALA B 1 34 ? 12.758 -20.406 -0.157 1 97.44 34 ALA B C 1
ATOM 1340 O O . ALA B 1 34 ? 11.539 -20.234 -0.096 1 97.44 34 ALA B O 1
ATOM 1341 N N . PRO B 1 35 ? 13.5 -20.219 -1.253 1 97.06 35 PRO B N 1
ATOM 1342 C CA . PRO B 1 35 ? 12.781 -20.047 -2.516 1 97.06 35 PRO B CA 1
ATOM 1343 C C . PRO B 1 35 ? 11.703 -21.109 -2.738 1 97.06 35 PRO B C 1
ATOM 1345 O O . PRO B 1 35 ? 11.953 -22.297 -2.514 1 97.06 35 PRO B O 1
ATOM 1348 N N . GLY B 1 36 ? 10.531 -20.625 -3.115 1 93.44 36 GLY B N 1
ATOM 1349 C CA . GLY B 1 36 ? 9.461 -21.562 -3.424 1 93.44 36 GLY B CA 1
ATOM 1350 C C . GLY B 1 36 ? 8.547 -21.828 -2.244 1 93.44 36 GLY B C 1
ATOM 1351 O O . GLY B 1 36 ? 7.461 -22.391 -2.41 1 93.44 36 GLY B O 1
ATOM 1352 N N . SER B 1 37 ? 8.93 -21.453 -1.065 1 94.31 37 SER B N 1
ATOM 1353 C CA . SER B 1 37 ? 8.094 -21.656 0.113 1 94.31 37 SER B CA 1
ATOM 1354 C C . SER B 1 37 ? 6.871 -20.75 0.081 1 94.31 37 SER B C 1
ATOM 1356 O O . SER B 1 37 ? 6.879 -19.703 -0.583 1 94.31 37 SER B O 1
ATOM 1358 N N . ASN B 1 38 ? 5.855 -21.203 0.825 1 90.25 38 ASN B N 1
ATOM 1359 C CA . ASN B 1 38 ? 4.613 -20.438 0.873 1 90.25 38 ASN B CA 1
ATOM 1360 C C . ASN B 1 38 ? 4.84 -19.031 1.429 1 90.25 38 ASN B C 1
ATOM 1362 O O . ASN B 1 38 ? 5.477 -18.875 2.471 1 90.25 38 ASN B O 1
ATOM 1366 N N . GLY B 1 39 ? 4.34 -18.078 0.635 1 91.62 39 GLY B N 1
ATOM 1367 C CA . GLY B 1 39 ? 4.387 -16.703 1.11 1 91.62 39 GLY B CA 1
ATOM 1368 C C . GLY B 1 39 ? 5.73 -16.031 0.882 1 91.62 39 GLY B C 1
ATOM 1369 O O . GLY B 1 39 ? 5.934 -14.883 1.271 1 91.62 39 GLY B O 1
ATOM 1370 N N . VAL B 1 40 ? 6.668 -16.766 0.338 1 95.94 40 VAL B N 1
ATOM 1371 C CA . VAL B 1 40 ? 7.992 -16.234 0.054 1 95.94 40 VAL B CA 1
ATOM 1372 C C . VAL B 1 40 ? 8.047 -15.719 -1.384 1 95.94 40 VAL B C 1
ATOM 1374 O O . VAL B 1 40 ? 7.664 -16.438 -2.316 1 95.94 40 VAL B O 1
ATOM 1377 N N . ALA B 1 41 ? 8.492 -14.469 -1.579 1 95.12 41 ALA B N 1
ATOM 1378 C CA . ALA B 1 41 ? 8.523 -13.859 -2.906 1 95.12 41 ALA B CA 1
ATOM 1379 C C . ALA B 1 41 ? 9.75 -14.305 -3.689 1 95.12 41 ALA B C 1
ATOM 1381 O O . ALA B 1 41 ? 9.641 -14.781 -4.82 1 95.12 41 ALA B O 1
ATOM 1382 N N . TRP B 1 42 ? 10.883 -14.188 -3.021 1 97.69 42 TRP B N 1
ATOM 1383 C CA . TRP B 1 42 ? 12.133 -14.539 -3.697 1 97.69 42 TRP B CA 1
ATOM 1384 C C . TRP B 1 42 ? 12.898 -15.594 -2.906 1 97.69 42 TRP B C 1
ATOM 1386 O O . TRP B 1 42 ? 13.391 -16.578 -3.477 1 97.69 42 TRP B O 1
ATOM 1396 N N . GLY B 1 43 ? 13.086 -15.328 -1.673 1 98.25 43 GLY B N 1
ATOM 1397 C CA . GLY B 1 43 ? 13.703 -16.297 -0.779 1 98.25 43 GLY B CA 1
ATOM 1398 C C . GLY B 1 43 ? 15.219 -16.234 -0.798 1 98.25 43 GLY B C 1
ATOM 1399 O O . GLY B 1 43 ? 15.883 -16.703 0.135 1 98.25 43 GLY B O 1
ATOM 1400 N N . ASN B 1 44 ? 15.789 -15.711 -1.851 1 98.38 44 ASN B N 1
ATOM 1401 C CA . ASN B 1 44 ? 17.234 -15.531 -1.939 1 98.38 44 ASN B CA 1
ATOM 1402 C C . ASN B 1 44 ? 17.594 -14.398 -2.893 1 98.38 44 ASN B C 1
ATOM 1404 O O . ASN B 1 44 ? 16.766 -13.938 -3.662 1 98.38 44 ASN B O 1
ATOM 1408 N N . TRP B 1 45 ? 18.828 -14.023 -2.785 1 98.44 45 TRP B N 1
ATOM 1409 C CA . TRP B 1 45 ? 19.328 -12.867 -3.535 1 98.44 45 TRP B CA 1
ATOM 1410 C C . TRP B 1 45 ? 19.266 -13.133 -5.035 1 98.44 45 TRP B C 1
ATOM 1412 O O . TRP B 1 45 ? 18.906 -12.258 -5.816 1 98.44 45 TRP B O 1
ATOM 1422 N N . GLU B 1 46 ? 19.594 -14.297 -5.484 1 98.25 46 GLU B N 1
ATOM 1423 C CA . GLU B 1 46 ? 19.641 -14.648 -6.898 1 98.25 46 GLU B CA 1
ATOM 1424 C C . GLU B 1 46 ? 18.281 -14.484 -7.555 1 98.25 46 GLU B C 1
ATOM 1426 O O . GLU B 1 46 ? 18.172 -13.922 -8.641 1 98.25 46 GLU B O 1
ATOM 1431 N N . ASN B 1 47 ? 17.297 -14.992 -6.887 1 98.31 47 ASN B N 1
ATOM 1432 C CA . ASN B 1 47 ? 15.93 -14.852 -7.406 1 98.31 47 ASN B CA 1
ATOM 1433 C C . ASN B 1 47 ? 15.492 -13.391 -7.434 1 98.31 47 ASN B C 1
ATOM 1435 O O . ASN B 1 47 ? 14.766 -12.977 -8.336 1 98.31 47 ASN B O 1
ATOM 1439 N N . PHE B 1 48 ? 15.922 -12.703 -6.406 1 98.5 48 PHE B N 1
ATOM 1440 C CA . PHE B 1 48 ? 15.609 -11.281 -6.383 1 98.5 48 PHE B CA 1
ATOM 1441 C C . PHE B 1 48 ? 16.25 -10.555 -7.555 1 98.5 48 PHE B C 1
ATOM 1443 O O . PHE B 1 48 ? 15.641 -9.68 -8.164 1 98.5 48 PHE B O 1
ATOM 1450 N N . VAL B 1 49 ? 17.438 -10.898 -7.898 1 98.31 49 VAL B N 1
ATOM 1451 C CA . VAL B 1 49 ? 18.141 -10.289 -9.023 1 98.31 49 VAL B CA 1
ATOM 1452 C C . VAL B 1 49 ? 17.406 -10.617 -10.328 1 98.31 49 VAL B C 1
ATOM 1454 O O . VAL B 1 49 ? 17.266 -9.758 -11.195 1 98.31 49 VAL B O 1
ATOM 1457 N N . VAL B 1 50 ? 17 -11.836 -10.5 1 97.75 50 VAL B N 1
ATOM 1458 C CA . VAL B 1 50 ? 16.25 -12.242 -11.688 1 97.75 50 VAL B CA 1
ATOM 1459 C C . VAL B 1 50 ? 14.977 -11.406 -11.805 1 97.75 50 VAL B C 1
ATOM 1461 O O . VAL B 1 50 ? 14.633 -10.938 -12.891 1 97.75 50 VAL B O 1
ATOM 1464 N N . TYR B 1 51 ? 14.312 -11.234 -10.711 1 96.88 51 TYR B N 1
ATOM 1465 C CA . TYR B 1 51 ? 13.117 -10.398 -10.703 1 96.88 51 TYR B CA 1
ATOM 1466 C C . TYR B 1 51 ? 13.453 -8.961 -11.055 1 96.88 51 TYR B C 1
ATOM 1468 O O . TYR B 1 51 ? 12.711 -8.312 -11.797 1 96.88 51 TYR B O 1
ATOM 1476 N N . THR B 1 52 ? 14.492 -8.453 -10.453 1 98.06 52 THR B N 1
ATOM 1477 C CA . THR B 1 52 ? 14.938 -7.102 -10.773 1 98.06 52 THR B CA 1
ATOM 1478 C C . THR B 1 52 ? 15.188 -6.957 -12.273 1 98.06 52 THR B C 1
ATOM 1480 O O . THR B 1 52 ? 14.875 -5.918 -12.867 1 98.06 52 THR B O 1
ATOM 1483 N N . GLN B 1 53 ? 15.727 -7.965 -12.82 1 97.62 53 GLN B N 1
ATOM 1484 C CA . GLN B 1 53 ? 15.945 -7.934 -14.266 1 97.62 53 GLN B CA 1
ATOM 1485 C C . GLN B 1 53 ? 14.617 -7.906 -15.016 1 97.62 53 GLN B C 1
ATOM 1487 O O . GLN B 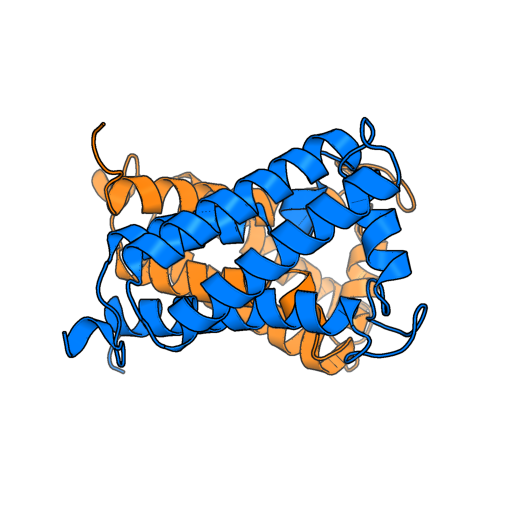1 53 ? 14.492 -7.223 -16.031 1 97.62 53 GLN B O 1
ATOM 1492 N N . THR B 1 54 ? 13.695 -8.656 -14.578 1 96.25 54 THR B N 1
ATOM 1493 C CA . THR B 1 54 ? 12.359 -8.625 -15.18 1 96.25 54 THR B CA 1
ATOM 1494 C C . THR B 1 54 ? 11.805 -7.207 -15.18 1 96.25 54 THR B C 1
ATOM 1496 O O . THR B 1 54 ? 11.141 -6.797 -16.141 1 96.25 54 THR B O 1
ATOM 1499 N N . LEU B 1 55 ? 12.047 -6.434 -14.117 1 96.38 55 LEU B N 1
ATOM 1500 C CA . LEU B 1 55 ? 11.547 -5.07 -13.984 1 96.38 55 LEU B CA 1
ATOM 1501 C C . LEU B 1 55 ? 12.352 -4.109 -14.859 1 96.38 55 LEU B C 1
ATOM 1503 O O . LEU B 1 55 ? 11.906 -2.988 -15.117 1 96.38 55 LEU B O 1
ATOM 1507 N N . ASN B 1 56 ? 13.492 -4.543 -15.156 1 96.75 56 ASN B N 1
ATOM 1508 C CA . ASN B 1 56 ? 14.406 -3.779 -16 1 96.75 56 ASN B CA 1
ATOM 1509 C C . ASN B 1 56 ? 14.844 -4.578 -17.219 1 96.75 56 ASN B C 1
ATOM 1511 O O . ASN B 1 56 ? 16 -4.988 -17.312 1 96.75 56 ASN B O 1
ATOM 1515 N N . PRO B 1 57 ? 13.984 -4.688 -18.234 1 93.69 57 PRO B N 1
ATOM 1516 C CA . PRO B 1 57 ? 14.258 -5.613 -19.344 1 93.69 57 PRO B CA 1
ATOM 1517 C C . PRO B 1 57 ? 15.453 -5.188 -20.172 1 93.69 57 PRO B C 1
ATOM 1519 O O . PRO B 1 57 ? 16.031 -6.008 -20.906 1 93.69 57 PRO B O 1
ATOM 1522 N N . PHE B 1 58 ? 15.852 -3.996 -20.141 1 94.31 58 PHE B N 1
ATOM 1523 C CA . PHE B 1 58 ? 16.984 -3.496 -20.906 1 94.31 58 PHE B CA 1
ATOM 1524 C C . PHE B 1 58 ? 18.297 -3.848 -20.219 1 94.31 58 PHE B C 1
ATOM 1526 O O . PHE B 1 58 ? 19.375 -3.727 -20.812 1 94.31 58 PHE B O 1
ATOM 1533 N N . ALA B 1 59 ? 18.266 -4.305 -19.031 1 95.94 59 ALA B N 1
ATOM 1534 C CA . ALA B 1 59 ? 19.469 -4.531 -18.219 1 95.94 59 ALA B CA 1
ATOM 1535 C C . ALA B 1 59 ? 19.969 -5.961 -18.391 1 95.94 59 ALA B C 1
ATOM 1537 O O . ALA B 1 59 ? 19.188 -6.898 -18.5 1 95.94 59 ALA B O 1
ATOM 1538 N N . THR B 1 60 ? 21.312 -6.098 -18.453 1 97.62 60 THR B N 1
ATOM 1539 C CA . THR B 1 60 ? 21.906 -7.418 -18.297 1 97.62 60 THR B CA 1
ATOM 1540 C C . THR B 1 60 ? 21.781 -7.902 -16.859 1 97.62 60 THR B C 1
ATOM 1542 O O . THR B 1 60 ? 21.406 -7.133 -15.969 1 97.62 60 THR B O 1
ATOM 1545 N N . LYS B 1 61 ? 22.062 -9.133 -16.641 1 97.19 61 LYS B N 1
ATOM 1546 C CA . LYS B 1 61 ? 21.984 -9.68 -15.297 1 97.19 61 LYS B CA 1
ATOM 1547 C C . LYS B 1 61 ? 22.891 -8.922 -14.344 1 97.19 61 LYS B C 1
ATOM 1549 O O . LYS B 1 61 ? 22.531 -8.664 -13.195 1 97.19 61 LYS B O 1
ATOM 1554 N N . SER B 1 62 ? 24.047 -8.617 -14.805 1 97.62 62 SER B N 1
ATOM 1555 C CA . SER B 1 62 ? 25 -7.891 -13.984 1 97.62 62 SER B CA 1
ATOM 1556 C C . SER B 1 62 ? 24.469 -6.508 -13.609 1 97.62 62 SER B C 1
ATOM 1558 O O . SER B 1 62 ? 24.609 -6.07 -12.469 1 97.62 62 SER B O 1
ATOM 1560 N N . VAL B 1 63 ? 23.891 -5.867 -14.562 1 98 63 VAL B N 1
ATOM 1561 C CA . VAL B 1 63 ? 23.328 -4.543 -14.32 1 98 63 VAL B CA 1
ATOM 1562 C C . VAL B 1 63 ? 22.141 -4.66 -13.367 1 98 63 VAL B C 1
ATOM 1564 O O . VAL B 1 63 ? 21.969 -3.824 -12.477 1 98 63 VAL B O 1
ATOM 1567 N N . ALA B 1 64 ? 21.359 -5.641 -13.484 1 98.19 64 ALA B N 1
ATOM 1568 C CA . ALA B 1 64 ? 20.219 -5.883 -12.594 1 98.19 64 ALA B CA 1
ATOM 1569 C C . ALA B 1 64 ? 20.688 -6.094 -11.156 1 98.19 64 ALA B C 1
ATOM 1571 O O . ALA B 1 64 ? 20.047 -5.637 -10.211 1 98.19 64 ALA B O 1
ATOM 1572 N N . GLU B 1 65 ? 21.766 -6.836 -11.023 1 98.06 65 GLU B N 1
ATOM 1573 C CA . GLU B 1 65 ? 22.312 -7.062 -9.695 1 98.06 65 GLU B CA 1
ATOM 1574 C C . GLU B 1 65 ? 22.75 -5.75 -9.039 1 98.06 65 GLU B C 1
ATOM 1576 O O . GLU B 1 65 ? 22.531 -5.547 -7.844 1 98.06 65 GLU B O 1
ATOM 1581 N N . ILE B 1 66 ? 23.328 -4.918 -9.805 1 98.38 66 ILE B N 1
ATOM 1582 C CA . ILE B 1 66 ? 23.734 -3.611 -9.312 1 98.38 66 ILE B CA 1
ATOM 1583 C C . ILE B 1 66 ? 22.5 -2.793 -8.922 1 98.38 66 ILE B C 1
ATOM 1585 O O . ILE B 1 66 ? 22.453 -2.217 -7.836 1 98.38 66 ILE B O 1
ATOM 1589 N N . LEU B 1 67 ? 21.5 -2.76 -9.789 1 98.19 67 LEU B N 1
ATOM 1590 C CA . LEU B 1 67 ? 20.266 -2.031 -9.508 1 98.19 67 LEU B CA 1
ATOM 1591 C C . LEU B 1 67 ? 19.594 -2.57 -8.258 1 98.19 67 LEU B C 1
ATOM 1593 O O . LEU B 1 67 ? 19.109 -1.797 -7.422 1 98.19 67 LEU B O 1
ATOM 1597 N N . GLY B 1 68 ? 19.547 -3.898 -8.164 1 98.31 68 GLY B N 1
ATOM 1598 C CA . GLY B 1 68 ? 18.984 -4.512 -6.977 1 98.31 68 GLY B CA 1
ATOM 1599 C C . GLY B 1 68 ? 19.719 -4.125 -5.703 1 98.31 68 GLY B C 1
ATOM 1600 O O . GLY B 1 68 ? 19.094 -3.885 -4.668 1 98.31 68 GLY B O 1
ATOM 1601 N N . SER B 1 69 ? 21.016 -4.078 -5.77 1 98.56 69 SER B N 1
ATOM 1602 C CA . SER B 1 69 ? 21.828 -3.697 -4.617 1 98.56 69 SER B CA 1
ATOM 1603 C C . SER B 1 69 ? 21.578 -2.25 -4.215 1 98.56 69 SER B C 1
ATOM 1605 O O . SER B 1 69 ? 21.453 -1.941 -3.025 1 98.56 69 SER B O 1
ATOM 1607 N N . ILE B 1 70 ? 21.469 -1.425 -5.164 1 98.44 70 ILE B N 1
ATOM 1608 C CA . ILE B 1 70 ? 21.219 -0.012 -4.91 1 98.44 70 ILE B CA 1
ATOM 1609 C C . ILE B 1 70 ? 19.828 0.153 -4.281 1 98.44 70 ILE B C 1
ATOM 1611 O O . ILE B 1 70 ? 19.688 0.857 -3.281 1 98.44 70 ILE B O 1
ATOM 1615 N N . ALA B 1 71 ? 18.844 -0.485 -4.902 1 98.38 71 ALA B N 1
ATOM 1616 C CA . ALA B 1 71 ? 17.5 -0.427 -4.355 1 98.38 71 ALA B CA 1
ATOM 1617 C C . ALA B 1 71 ? 17.453 -0.944 -2.92 1 98.38 71 ALA B C 1
ATOM 1619 O O . ALA B 1 71 ? 16.828 -0.34 -2.051 1 98.38 71 ALA B O 1
ATOM 1620 N N . THR B 1 72 ? 18.109 -2.033 -2.674 1 98.75 72 THR B N 1
ATOM 1621 C CA . THR B 1 72 ? 18.156 -2.631 -1.344 1 98.75 72 THR B CA 1
ATOM 1622 C C . THR B 1 72 ? 18.812 -1.681 -0.349 1 98.75 72 THR B C 1
ATOM 1624 O O . THR B 1 72 ? 18.328 -1.497 0.765 1 98.75 72 THR B O 1
ATOM 1627 N N . PHE B 1 73 ? 19.906 -1.102 -0.753 1 98.75 73 PHE B N 1
ATOM 1628 C CA . PHE B 1 73 ? 20.609 -0.139 0.093 1 98.75 73 PHE B CA 1
ATOM 1629 C C . PHE B 1 73 ? 19.672 1.001 0.492 1 98.75 73 PHE B C 1
ATOM 1631 O O . PHE B 1 73 ? 19.562 1.329 1.675 1 98.75 73 PHE B O 1
ATOM 1638 N N . PHE B 1 74 ? 19 1.592 -0.456 1 98.69 74 PHE B N 1
ATOM 1639 C CA . PHE B 1 74 ? 18.109 2.717 -0.173 1 98.69 74 PHE B CA 1
ATOM 1640 C C . PHE B 1 74 ? 16.922 2.271 0.658 1 98.69 74 PHE B C 1
ATOM 1642 O O . PHE B 1 74 ? 16.453 3.012 1.523 1 98.69 74 PHE B O 1
ATOM 1649 N N . GLU B 1 75 ? 16.422 1.114 0.358 1 98.81 75 GLU B N 1
ATOM 1650 C CA . GLU B 1 75 ? 15.297 0.623 1.15 1 98.81 75 GLU B CA 1
ATOM 1651 C C . GLU B 1 75 ? 15.688 0.469 2.619 1 98.81 75 GLU B C 1
ATOM 1653 O O . GLU B 1 75 ? 14.914 0.836 3.51 1 98.81 75 GLU B O 1
ATOM 1658 N N . VAL B 1 76 ? 16.828 -0.073 2.863 1 98.75 76 VAL B N 1
ATOM 1659 C CA . VAL B 1 76 ? 17.281 -0.253 4.238 1 98.75 76 VAL B CA 1
ATOM 1660 C C . VAL B 1 76 ? 17.531 1.109 4.883 1 98.75 76 VAL B C 1
ATOM 1662 O O . VAL B 1 76 ? 17.062 1.372 5.992 1 98.75 76 VAL B O 1
ATOM 1665 N N . LEU B 1 77 ? 18.188 1.938 4.168 1 98.69 77 LEU B N 1
ATOM 1666 C CA . LEU B 1 77 ? 18.531 3.258 4.688 1 98.69 77 LEU B CA 1
ATOM 1667 C C . LEU B 1 77 ? 17.266 4.059 5.008 1 98.69 77 LEU B C 1
ATOM 1669 O O . LEU B 1 77 ? 17.125 4.574 6.117 1 98.69 77 LEU B O 1
ATOM 1673 N N . LEU B 1 78 ? 16.406 4.168 4.07 1 98.62 78 LEU B N 1
ATOM 1674 C CA . LEU B 1 78 ? 15.18 4.949 4.258 1 98.62 78 LEU B CA 1
ATOM 1675 C C . LEU B 1 78 ? 14.32 4.355 5.367 1 98.62 78 LEU B C 1
ATOM 1677 O O . LEU B 1 78 ? 13.695 5.09 6.133 1 98.62 78 LEU B O 1
ATOM 1681 N N . SER B 1 79 ? 14.281 3.02 5.426 1 98.75 79 SER B N 1
ATOM 1682 C CA . SER B 1 79 ? 13.516 2.365 6.48 1 98.75 79 SER B CA 1
ATOM 1683 C C . SER B 1 79 ? 14.062 2.719 7.859 1 98.75 79 SER B C 1
ATOM 1685 O O . SER B 1 79 ? 13.297 3.012 8.781 1 98.75 79 SER B O 1
ATOM 1687 N N . LEU B 1 80 ? 15.352 2.705 8.008 1 98.38 80 LEU B N 1
ATOM 1688 C CA . LEU B 1 80 ? 15.961 3.031 9.289 1 98.38 80 LEU B CA 1
ATOM 1689 C C . LEU B 1 80 ? 15.688 4.484 9.664 1 98.38 80 LEU B C 1
ATOM 1691 O O . LEU B 1 80 ? 15.391 4.785 10.828 1 98.38 80 LEU B O 1
ATOM 1695 N N . LEU B 1 81 ? 15.836 5.363 8.727 1 97.44 81 LEU B N 1
ATOM 1696 C CA . LEU B 1 81 ? 15.547 6.77 8.992 1 97.44 81 LEU B CA 1
ATOM 1697 C C . LEU B 1 81 ? 14.094 6.961 9.398 1 97.44 81 LEU B C 1
ATOM 1699 O O . LEU B 1 81 ? 13.797 7.734 10.312 1 97.44 81 LEU B O 1
ATOM 1703 N N . LEU B 1 82 ? 13.211 6.277 8.75 1 97.44 82 LEU B N 1
ATOM 1704 C CA . LEU B 1 82 ? 11.797 6.387 9.078 1 97.44 82 LEU B CA 1
ATOM 1705 C C . LEU B 1 82 ? 11.508 5.781 10.445 1 97.44 82 LEU B C 1
ATOM 1707 O O . LEU B 1 82 ? 10.734 6.344 11.227 1 97.44 82 LEU B O 1
ATOM 1711 N N . LEU B 1 83 ? 12.141 4.672 10.75 1 97.38 83 LEU B N 1
ATOM 1712 C CA . LEU B 1 83 ? 11.906 4.012 12.031 1 97.38 83 LEU B CA 1
ATOM 1713 C C . LEU B 1 83 ? 12.281 4.926 13.188 1 97.38 83 LEU B C 1
ATOM 1715 O O . LEU B 1 83 ? 11.547 5.016 14.18 1 97.38 83 LEU B O 1
ATOM 1719 N N . PHE B 1 84 ? 13.305 5.605 13 1 96.12 84 PHE B N 1
ATOM 1720 C CA . PHE B 1 84 ? 13.805 6.426 14.102 1 96.12 84 PHE B CA 1
ATOM 1721 C C . PHE B 1 84 ? 13.258 7.848 14.008 1 96.12 84 PHE B C 1
ATOM 1723 O O . PHE B 1 84 ? 13.359 8.617 14.961 1 96.12 84 PHE B O 1
ATOM 1730 N N . GLY B 1 85 ? 12.633 8.141 12.922 1 95.38 85 GLY B N 1
ATOM 1731 C CA . GLY B 1 85 ? 12.156 9.5 12.727 1 95.38 85 GLY B CA 1
ATOM 1732 C C . GLY B 1 85 ? 13.273 10.523 12.609 1 95.38 85 GLY B C 1
ATOM 1733 O O . GLY B 1 85 ? 13.242 11.562 13.273 1 95.38 85 GLY B O 1
ATOM 1734 N N . PHE B 1 86 ? 14.297 10.125 11.922 1 94.69 86 PHE B N 1
ATOM 1735 C CA . PHE B 1 86 ? 15.422 11.008 11.641 1 94.69 86 PHE B CA 1
ATOM 1736 C C . PHE B 1 86 ? 15.336 11.562 10.227 1 94.69 86 PHE B C 1
ATOM 1738 O O . PHE B 1 86 ? 15.352 10.805 9.25 1 94.69 86 PHE B O 1
ATOM 1745 N N . LYS B 1 87 ? 15.289 13.039 10.102 1 94.69 87 LYS B N 1
ATOM 1746 C CA . LYS B 1 87 ? 15.078 13.688 8.805 1 94.69 87 LYS B CA 1
ATOM 1747 C C . LYS B 1 87 ? 13.883 13.078 8.078 1 94.69 87 LYS B C 1
ATOM 1749 O O . LYS B 1 87 ? 14 12.68 6.914 1 94.69 87 LYS B O 1
ATOM 1754 N N . THR B 1 88 ? 12.836 13.047 8.797 1 95.25 88 THR B N 1
ATOM 1755 C CA . THR B 1 88 ? 11.648 12.328 8.352 1 95.25 88 THR B CA 1
ATOM 1756 C C . THR B 1 88 ? 11.156 12.867 7.012 1 95.25 88 THR B C 1
ATOM 1758 O O . THR B 1 88 ? 10.797 12.094 6.121 1 95.25 88 THR B O 1
ATOM 1761 N N . ARG B 1 89 ? 11.172 14.133 6.816 1 94.56 89 ARG B N 1
ATOM 1762 C CA . ARG B 1 89 ? 10.688 14.719 5.57 1 94.56 89 ARG B CA 1
ATOM 1763 C C . ARG B 1 89 ? 11.5 14.219 4.383 1 94.56 89 ARG B C 1
ATOM 1765 O O . ARG B 1 89 ? 10.938 13.789 3.375 1 94.56 89 ARG B O 1
ATOM 1772 N N . ILE B 1 90 ? 12.773 14.25 4.512 1 95.62 90 ILE B N 1
ATOM 1773 C CA . ILE B 1 90 ? 13.672 13.844 3.438 1 95.62 90 ILE B CA 1
ATOM 1774 C C . ILE B 1 90 ? 13.555 12.336 3.213 1 95.62 90 ILE B C 1
ATOM 1776 O O . ILE B 1 90 ? 13.523 11.875 2.07 1 95.62 90 ILE B O 1
ATOM 1780 N N . ALA B 1 91 ? 13.508 11.609 4.352 1 96.81 91 ALA B N 1
ATOM 1781 C CA . ALA B 1 91 ? 13.352 10.156 4.254 1 96.81 91 ALA B CA 1
ATOM 1782 C C . ALA B 1 91 ? 12.047 9.789 3.568 1 96.81 91 ALA B C 1
ATOM 1784 O O . ALA B 1 91 ? 12.008 8.883 2.736 1 96.81 91 ALA B O 1
ATOM 1785 N N . ALA B 1 92 ? 11.031 10.492 3.928 1 97.62 92 ALA B N 1
ATOM 1786 C CA . ALA B 1 92 ? 9.727 10.227 3.334 1 97.62 92 ALA B CA 1
ATOM 1787 C C . ALA B 1 92 ? 9.719 10.578 1.849 1 97.62 92 ALA B C 1
ATOM 1789 O O . ALA B 1 92 ? 9.164 9.844 1.032 1 97.62 92 ALA B O 1
ATOM 1790 N N . LEU B 1 93 ? 10.312 11.664 1.462 1 97.38 93 LEU B N 1
ATOM 1791 C CA . LEU B 1 93 ? 10.398 12.031 0.054 1 97.38 93 LEU B CA 1
ATOM 1792 C C . LEU B 1 93 ? 11.211 11.008 -0.729 1 97.38 93 LEU B C 1
ATOM 1794 O O . LEU B 1 93 ? 10.844 10.641 -1.849 1 97.38 93 LEU B O 1
ATOM 1798 N N . GLY B 1 94 ? 12.281 10.602 -0.126 1 97.94 94 GLY B N 1
ATOM 1799 C CA . GLY B 1 94 ? 13.062 9.547 -0.75 1 97.94 94 GLY B CA 1
ATOM 1800 C C . GLY B 1 94 ? 12.289 8.266 -0.944 1 97.94 94 GLY B C 1
ATOM 1801 O O . GLY B 1 94 ? 12.406 7.613 -1.984 1 97.94 94 GLY B O 1
ATOM 1802 N N . THR B 1 95 ? 11.555 7.926 0.049 1 98.38 95 THR B N 1
ATOM 1803 C CA . THR B 1 95 ? 10.711 6.742 -0.033 1 98.38 95 THR B CA 1
ATOM 1804 C C . THR B 1 95 ? 9.664 6.898 -1.136 1 98.38 95 THR B C 1
ATO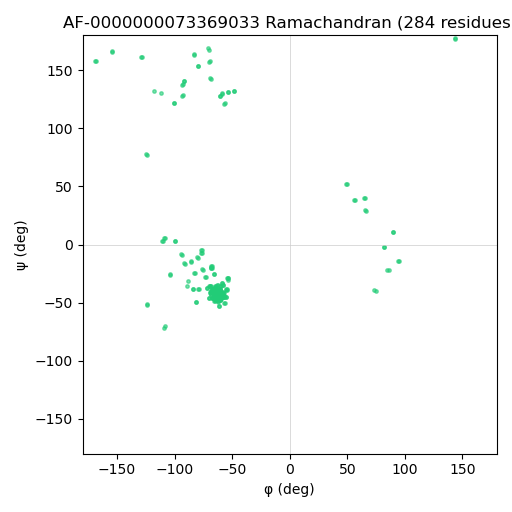M 1806 O O . THR B 1 95 ? 9.445 5.977 -1.928 1 98.38 95 THR B O 1
ATOM 1809 N N . ALA B 1 96 ? 9.047 8.055 -1.176 1 98.44 96 ALA B N 1
ATOM 1810 C CA . ALA B 1 96 ? 8.062 8.32 -2.227 1 98.44 96 ALA B CA 1
ATOM 1811 C C . ALA B 1 96 ? 8.688 8.148 -3.609 1 98.44 96 ALA B C 1
ATOM 1813 O O . ALA B 1 96 ? 8.094 7.512 -4.488 1 98.44 96 ALA B O 1
ATOM 1814 N N . PHE B 1 97 ? 9.836 8.664 -3.807 1 98.5 97 PHE B N 1
ATOM 1815 C CA . PHE B 1 97 ? 10.531 8.594 -5.086 1 98.5 97 PHE B CA 1
ATOM 1816 C C . PHE B 1 97 ? 10.891 7.148 -5.426 1 98.5 97 PHE B C 1
ATOM 1818 O O . PHE B 1 97 ? 10.664 6.699 -6.551 1 98.5 97 PHE B O 1
ATOM 1825 N N . LEU B 1 98 ? 11.422 6.465 -4.488 1 98.62 98 LEU B N 1
ATOM 1826 C CA . LEU B 1 98 ? 11.812 5.078 -4.703 1 98.62 98 LEU B CA 1
ATOM 1827 C C . LEU B 1 98 ? 10.609 4.223 -5.078 1 98.62 98 LEU B C 1
ATOM 1829 O O . LEU B 1 98 ? 10.664 3.441 -6.031 1 98.62 98 LEU B O 1
ATOM 1833 N N . MET B 1 99 ? 9.539 4.363 -4.34 1 98.62 99 MET B N 1
ATOM 1834 C CA . MET B 1 99 ? 8.336 3.576 -4.594 1 98.62 99 MET B CA 1
ATOM 1835 C C . MET B 1 99 ? 7.73 3.934 -5.949 1 98.62 99 MET B C 1
ATOM 1837 O O . MET B 1 99 ? 7.191 3.066 -6.637 1 98.62 99 MET B O 1
ATOM 1841 N N . LEU B 1 100 ? 7.832 5.188 -6.289 1 98.25 100 LEU B N 1
ATOM 1842 C CA . LEU B 1 100 ? 7.324 5.59 -7.598 1 98.25 100 LEU B CA 1
ATOM 1843 C C . LEU B 1 100 ? 8.117 4.926 -8.719 1 98.25 100 LEU B C 1
ATOM 1845 O O . LEU B 1 100 ? 7.543 4.496 -9.719 1 98.25 100 LEU B O 1
ATOM 1849 N N . LEU B 1 101 ? 9.383 4.855 -8.578 1 97.94 101 LEU B N 1
ATOM 1850 C CA . LEU B 1 101 ? 10.219 4.176 -9.562 1 97.94 101 LEU B CA 1
ATOM 1851 C C . LEU B 1 101 ? 9.836 2.705 -9.672 1 97.94 101 LEU B C 1
ATOM 1853 O O . LEU B 1 101 ? 9.75 2.164 -10.781 1 97.94 101 LEU B O 1
ATOM 1857 N N . PHE B 1 102 ? 9.594 2.102 -8.516 1 97.94 102 PHE B N 1
ATOM 1858 C CA . PHE B 1 102 ? 9.156 0.712 -8.531 1 97.94 102 PHE B CA 1
ATOM 1859 C C . PHE B 1 102 ? 7.82 0.575 -9.25 1 97.94 102 PHE B C 1
ATOM 1861 O O . PHE B 1 102 ? 7.633 -0.34 -10.055 1 97.94 102 PHE B O 1
ATOM 1868 N N . ALA B 1 103 ? 6.949 1.473 -8.953 1 97.69 103 ALA B N 1
ATOM 1869 C CA . ALA B 1 103 ? 5.621 1.419 -9.555 1 97.69 103 ALA B CA 1
ATOM 1870 C C . ALA B 1 103 ? 5.703 1.556 -11.07 1 97.69 103 ALA B C 1
ATOM 1872 O O . ALA B 1 103 ? 5.039 0.816 -11.805 1 97.69 103 ALA B O 1
ATOM 1873 N N . LEU B 1 104 ? 6.48 2.471 -11.539 1 97.5 104 LEU B N 1
ATOM 1874 C CA . LEU B 1 104 ? 6.637 2.688 -12.969 1 97.5 104 LEU B CA 1
ATOM 1875 C C . LEU B 1 104 ? 7.266 1.469 -13.641 1 97.5 104 LEU B C 1
ATOM 1877 O O . LEU B 1 104 ? 6.801 1.02 -14.688 1 97.5 104 LEU B O 1
ATOM 1881 N N . ALA B 1 105 ? 8.281 0.933 -13.039 1 97.19 105 ALA B N 1
ATOM 1882 C CA . ALA B 1 105 ? 8.93 -0.256 -13.578 1 97.19 105 ALA B CA 1
ATOM 1883 C C . ALA B 1 105 ? 7.957 -1.427 -13.664 1 97.19 105 ALA B C 1
ATOM 1885 O O . ALA B 1 105 ? 7.914 -2.137 -14.672 1 97.19 105 ALA B O 1
ATOM 1886 N N . MET B 1 106 ? 7.16 -1.643 -12.633 1 97.06 106 MET B N 1
ATOM 1887 C CA . MET B 1 106 ? 6.18 -2.725 -12.617 1 97.06 106 MET B CA 1
ATOM 1888 C C . MET B 1 106 ? 5.109 -2.508 -13.68 1 97.06 106 MET B C 1
ATOM 1890 O O . MET B 1 106 ? 4.73 -3.443 -14.383 1 97.06 106 MET B O 1
ATOM 1894 N N . ALA B 1 107 ? 4.664 -1.244 -13.75 1 96.19 107 ALA B N 1
ATOM 1895 C CA . ALA B 1 107 ? 3.609 -0.935 -14.711 1 96.19 107 ALA B CA 1
ATOM 1896 C C . ALA B 1 107 ? 4.074 -1.189 -16.141 1 96.19 107 ALA B C 1
ATOM 1898 O O . ALA B 1 107 ? 3.309 -1.681 -16.969 1 96.19 107 ALA B O 1
ATOM 1899 N N . ILE B 1 108 ? 5.297 -0.95 -16.438 1 95.69 108 ILE B N 1
ATOM 1900 C CA . ILE B 1 108 ? 5.84 -1.047 -17.781 1 95.69 108 ILE B CA 1
ATOM 1901 C C . ILE B 1 108 ? 6.234 -2.492 -18.078 1 95.69 108 ILE B C 1
ATOM 1903 O O . ILE B 1 108 ? 6 -2.99 -19.188 1 95.69 108 ILE B O 1
ATOM 1907 N N . SER B 1 109 ? 6.781 -3.207 -17.125 1 94.69 109 SER B N 1
ATOM 1908 C CA . SER B 1 109 ? 7.445 -4.473 -17.406 1 94.69 109 SER B CA 1
ATOM 1909 C C . SER B 1 109 ? 6.578 -5.656 -16.984 1 94.69 109 SER B C 1
ATOM 1911 O O . SER B 1 109 ? 6.789 -6.781 -17.453 1 94.69 109 SER B O 1
ATOM 1913 N N . VAL B 1 110 ? 5.734 -5.457 -16.078 1 93.44 110 VAL B N 1
ATOM 1914 C CA . VAL B 1 110 ? 4.875 -6.543 -15.609 1 93.44 110 VAL B CA 1
ATOM 1915 C C . VAL B 1 110 ? 3.441 -6.305 -16.078 1 93.44 110 VAL B C 1
ATOM 1917 O O . VAL B 1 110 ? 2.949 -7 -16.969 1 93.44 110 VAL B O 1
ATOM 1920 N N . SER B 1 111 ? 2.727 -5.355 -15.547 1 93.94 111 SER B N 1
ATOM 1921 C CA . SER B 1 111 ? 1.387 -4.922 -15.93 1 93.94 111 SER B CA 1
ATOM 1922 C C . SER B 1 111 ? 1.022 -3.6 -15.266 1 93.94 111 SER B C 1
ATOM 1924 O O . SER B 1 111 ? 1.538 -3.275 -14.195 1 93.94 111 SER B O 1
ATOM 1926 N N . VAL B 1 112 ? 0.114 -2.938 -15.828 1 94.75 112 VAL B N 1
ATOM 1927 C CA . VAL B 1 112 ? -0.323 -1.657 -15.281 1 94.75 112 VAL B CA 1
ATOM 1928 C C . VAL B 1 112 ? -1.045 -1.882 -13.953 1 94.75 112 VAL B C 1
ATOM 1930 O O . VAL B 1 112 ? -1.124 -0.976 -13.117 1 94.75 112 VAL B O 1
ATOM 1933 N N . LYS B 1 113 ? -1.524 -3.102 -13.688 1 96.5 113 LYS B N 1
ATOM 1934 C CA . LYS B 1 113 ? -2.279 -3.439 -12.484 1 96.5 113 LYS B CA 1
ATOM 1935 C C . LYS B 1 113 ? -1.347 -3.73 -11.312 1 96.5 113 LYS B C 1
ATOM 1937 O O . LYS B 1 113 ? -1.731 -3.572 -10.148 1 96.5 113 LYS B O 1
ATOM 1942 N N . ALA B 1 114 ? -0.129 -4.129 -11.633 1 95.44 114 ALA B N 1
ATOM 1943 C CA . ALA B 1 114 ? 0.792 -4.664 -10.633 1 95.44 114 ALA B CA 1
ATOM 1944 C C . ALA B 1 114 ? 1.039 -3.652 -9.523 1 95.44 114 ALA B C 1
ATOM 1946 O O . ALA B 1 114 ? 0.964 -3.994 -8.336 1 95.44 114 ALA B O 1
ATOM 1947 N N . PRO B 1 115 ? 1.238 -2.375 -9.852 1 96.38 115 PRO B N 1
ATOM 1948 C CA . PRO B 1 115 ? 1.492 -1.415 -8.781 1 96.38 115 PRO B CA 1
ATOM 1949 C C . PRO B 1 115 ? 0.289 -1.231 -7.855 1 96.38 115 PRO B C 1
ATOM 1951 O O . PRO B 1 115 ? 0.451 -0.857 -6.691 1 96.38 115 PRO B O 1
ATOM 1954 N N . PHE B 1 116 ? -0.854 -1.483 -8.328 1 96 116 PHE B N 1
ATOM 1955 C CA . PHE B 1 116 ? -2.055 -1.393 -7.508 1 96 116 PHE B CA 1
ATOM 1956 C C . PHE B 1 116 ? -2.209 -2.635 -6.637 1 96 116 PHE B C 1
ATOM 1958 O O . PHE B 1 116 ? -2.545 -2.533 -5.457 1 96 116 PHE B O 1
ATOM 1965 N N . ASP B 1 117 ? -1.855 -3.752 -7.238 1 94.56 117 ASP B N 1
ATOM 1966 C CA . ASP B 1 117 ? -1.999 -5.012 -6.516 1 94.56 117 ASP B CA 1
ATOM 1967 C C . ASP B 1 117 ? -1.08 -5.059 -5.297 1 94.56 117 ASP B C 1
ATOM 1969 O O . ASP B 1 117 ? -1.475 -5.539 -4.234 1 94.56 117 ASP B O 1
ATOM 1973 N N . TYR B 1 118 ? 0.079 -4.531 -5.434 1 92.12 118 TYR B N 1
ATOM 1974 C CA . TYR B 1 118 ? 1.05 -4.574 -4.344 1 92.12 118 TYR B CA 1
ATOM 1975 C C . TYR B 1 118 ? 1.069 -3.256 -3.58 1 92.12 118 TYR B C 1
ATOM 1977 O O . TYR B 1 118 ? 1.938 -3.035 -2.734 1 92.12 118 TYR B O 1
ATOM 1985 N N . SER B 1 119 ? 0.221 -2.357 -3.945 1 91.38 119 SER B N 1
ATOM 1986 C CA . SER B 1 119 ? 0.002 -1.049 -3.338 1 91.38 119 SER B CA 1
ATOM 1987 C C . SER B 1 119 ? 1.29 -0.234 -3.301 1 91.38 119 SER B C 1
ATOM 1989 O O . SER B 1 119 ? 1.57 0.448 -2.312 1 91.38 119 SER B O 1
ATOM 1991 N N . VAL B 1 120 ? 2.008 -0.381 -4.324 1 96.31 120 VAL B N 1
ATOM 1992 C CA . VAL B 1 120 ? 3.262 0.359 -4.414 1 96.31 120 VAL B CA 1
ATOM 1993 C C . VAL B 1 120 ? 2.973 1.84 -4.652 1 96.31 120 VAL B C 1
ATOM 1995 O O . VAL B 1 120 ? 3.633 2.707 -4.074 1 96.31 120 VAL B O 1
ATOM 1998 N N . LEU B 1 121 ? 1.987 2.098 -5.422 1 97.5 121 LEU B N 1
ATOM 1999 C CA . LEU B 1 121 ? 1.589 3.48 -5.664 1 97.5 121 LEU B CA 1
ATOM 2000 C C . LEU B 1 121 ? 1.017 4.109 -4.398 1 97.5 121 LEU B C 1
ATOM 2002 O O . LEU B 1 121 ? 1.263 5.285 -4.117 1 97.5 121 LEU B O 1
ATOM 2006 N N . THR B 1 122 ? 0.248 3.328 -3.695 1 97.69 122 THR B N 1
ATOM 2007 C CA . THR B 1 122 ? -0.271 3.803 -2.418 1 97.69 122 THR B CA 1
ATOM 2008 C C . THR B 1 122 ? 0.871 4.145 -1.463 1 97.69 122 THR B C 1
ATOM 2010 O O . THR B 1 122 ? 0.829 5.168 -0.777 1 97.69 122 THR B O 1
ATOM 2013 N N . SER B 1 123 ? 1.819 3.307 -1.435 1 97.94 123 SER B N 1
ATOM 2014 C CA . SER B 1 123 ? 2.975 3.562 -0.581 1 97.94 123 SER B CA 1
ATOM 2015 C C . SER B 1 123 ? 3.688 4.848 -0.988 1 97.94 123 SER B C 1
ATOM 2017 O O . SER B 1 123 ? 4.125 5.621 -0.132 1 97.94 123 SER B O 1
ATOM 2019 N N . ALA B 1 124 ? 3.797 5.059 -2.256 1 98.38 124 ALA B N 1
ATOM 2020 C CA . ALA B 1 124 ? 4.406 6.289 -2.754 1 98.38 124 ALA B CA 1
ATOM 2021 C C . ALA B 1 124 ? 3.604 7.516 -2.328 1 98.38 124 ALA B C 1
ATOM 2023 O O . ALA B 1 124 ? 4.164 8.484 -1.808 1 98.38 124 ALA B O 1
ATOM 2024 N N . ALA B 1 125 ? 2.33 7.449 -2.543 1 98.19 125 ALA B N 1
ATOM 2025 C CA . ALA B 1 125 ? 1.456 8.562 -2.188 1 98.19 125 ALA B CA 1
ATOM 2026 C C . ALA B 1 125 ? 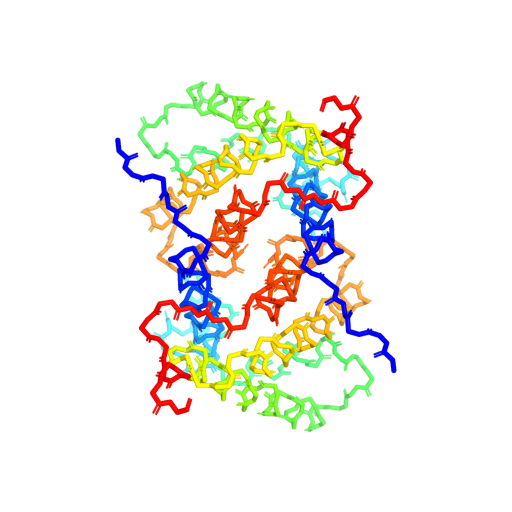1.457 8.805 -0.68 1 98.19 125 ALA B C 1
ATOM 2028 O O . ALA B 1 125 ? 1.433 9.945 -0.226 1 98.19 125 ALA B O 1
ATOM 2029 N N . ALA B 1 126 ? 1.447 7.711 0.054 1 97.75 126 ALA B N 1
ATOM 2030 C CA . ALA B 1 126 ? 1.47 7.797 1.512 1 97.75 126 ALA B CA 1
ATOM 2031 C C . ALA B 1 126 ? 2.754 8.461 2.002 1 97.75 126 ALA B C 1
ATOM 2033 O O . ALA B 1 126 ? 2.719 9.32 2.883 1 97.75 126 ALA B O 1
ATOM 2034 N N . ALA B 1 127 ? 3.82 8.039 1.445 1 98 127 ALA B N 1
ATOM 2035 C CA . ALA B 1 127 ? 5.105 8.625 1.816 1 98 127 ALA B CA 1
ATOM 2036 C C . ALA B 1 127 ? 5.156 10.109 1.452 1 98 127 ALA B C 1
ATOM 2038 O O . ALA B 1 127 ? 5.727 10.914 2.191 1 98 127 ALA B O 1
ATOM 2039 N N . LEU B 1 128 ? 4.613 10.43 0.328 1 97.69 128 LEU B N 1
ATOM 2040 C CA . LEU B 1 128 ? 4.551 11.836 -0.075 1 97.69 128 LEU B CA 1
ATOM 2041 C C . LEU B 1 128 ? 3.773 12.656 0.946 1 97.69 128 LEU B C 1
ATOM 2043 O O . LEU B 1 128 ? 4.211 13.75 1.331 1 97.69 128 LEU B O 1
ATOM 2047 N N . LEU B 1 129 ? 2.68 12.188 1.364 1 96.62 129 LEU B N 1
ATOM 2048 C CA . LEU B 1 129 ? 1.905 12.891 2.377 1 96.62 129 LEU B CA 1
ATOM 2049 C C . LEU B 1 129 ? 2.688 13.008 3.682 1 96.62 129 LEU B C 1
ATOM 2051 O O . LEU B 1 129 ? 2.705 14.062 4.312 1 96.62 129 LEU B O 1
ATOM 2055 N N . LEU B 1 130 ? 3.311 11.938 4.023 1 96.69 130 LEU B N 1
ATOM 2056 C CA . LEU B 1 130 ? 4.121 11.938 5.238 1 96.69 130 LEU B CA 1
ATOM 2057 C C . LEU B 1 130 ? 5.195 13.016 5.176 1 96.69 130 LEU B C 1
ATOM 2059 O O . LEU B 1 130 ? 5.504 13.648 6.188 1 96.69 130 LEU B O 1
ATOM 2063 N N . SER B 1 131 ? 5.707 13.258 4.059 1 96.06 131 SER B N 1
ATOM 2064 C CA . SER B 1 131 ? 6.781 14.234 3.893 1 96.06 131 SER B CA 1
ATOM 2065 C C . SER B 1 131 ? 6.285 15.656 4.145 1 96.06 131 SER B C 1
ATOM 2067 O O . SER B 1 131 ? 7.082 16.562 4.359 1 96.06 131 SER B O 1
ATOM 2069 N N . THR B 1 132 ? 5.016 15.852 4.086 1 94 132 THR B N 1
ATOM 2070 C CA . THR B 1 132 ? 4.465 17.188 4.23 1 94 132 THR B CA 1
ATOM 2071 C C . THR B 1 132 ? 4.133 17.484 5.691 1 94 132 THR B C 1
ATOM 2073 O O . THR B 1 132 ? 3.869 18.641 6.055 1 94 132 THR B O 1
ATOM 2076 N N . ILE B 1 133 ? 4.059 16.562 6.465 1 88.38 133 ILE B N 1
ATOM 2077 C CA . ILE B 1 133 ? 3.736 16.797 7.867 1 88.38 133 ILE B CA 1
ATOM 2078 C C . ILE B 1 133 ? 5.02 17.047 8.656 1 88.38 133 ILE B C 1
ATOM 2080 O O . ILE B 1 133 ? 5.043 17.875 9.578 1 88.38 133 ILE B O 1
ATOM 2084 N N . GLY B 1 134 ? 6.129 16.391 8.344 1 72.31 134 GLY B N 1
ATOM 2085 C CA . GLY B 1 134 ? 7.473 16.688 8.828 1 72.31 134 GLY B CA 1
ATOM 2086 C C . GLY B 1 134 ? 7.68 16.297 10.281 1 72.31 134 GLY B C 1
ATOM 2087 O O . GLY B 1 134 ? 8.773 15.898 10.672 1 72.31 134 GLY B O 1
ATOM 2088 N N . LYS B 1 135 ? 6.656 16.531 11.109 1 81.62 135 LYS B N 1
ATOM 2089 C CA . LYS B 1 135 ? 6.82 16.156 12.508 1 81.62 135 LYS B CA 1
ATOM 2090 C C . LYS B 1 135 ? 5.91 14.992 12.883 1 81.62 135 LYS B C 1
ATOM 2092 O O . LYS B 1 135 ? 4.754 14.938 12.453 1 81.62 135 LYS B O 1
ATOM 2097 N N . THR B 1 136 ? 6.539 13.93 13.539 1 88 136 THR B N 1
ATOM 2098 C CA . THR B 1 136 ? 5.762 12.82 14.086 1 88 136 THR B CA 1
ATOM 2099 C C . THR B 1 136 ? 6.145 12.562 15.539 1 88 136 THR B C 1
ATOM 2101 O O . THR B 1 136 ? 7.16 13.062 16.016 1 88 136 THR B O 1
ATOM 2104 N N . VAL B 1 137 ? 5.254 11.883 16.188 1 86.56 137 VAL B N 1
ATOM 2105 C CA . VAL B 1 137 ? 5.551 11.586 17.578 1 86.56 137 VAL B CA 1
ATOM 2106 C C . VAL B 1 137 ? 6.711 10.594 17.672 1 86.56 137 VAL B C 1
ATOM 2108 O O . VAL B 1 137 ? 6.863 9.734 16.797 1 86.56 137 VAL B O 1
ATOM 2111 N N . PHE B 1 138 ? 7.598 10.797 18.719 1 86.94 138 PHE B N 1
ATOM 2112 C CA . PHE B 1 138 ? 8.711 9.914 19.047 1 86.94 138 PHE B CA 1
ATOM 2113 C C . PHE B 1 138 ? 9.75 9.922 17.938 1 86.94 138 PHE B C 1
ATOM 2115 O O . PHE B 1 138 ? 10.383 8.898 17.656 1 86.94 138 PHE B O 1
ATOM 2122 N N . ALA B 1 139 ? 9.805 11.047 17.266 1 87.31 139 ALA B N 1
ATOM 2123 C CA . ALA B 1 139 ? 10.797 11.195 16.188 1 87.31 139 ALA B CA 1
ATOM 2124 C C . ALA B 1 139 ? 12.07 11.844 16.719 1 87.31 139 ALA B C 1
ATOM 2126 O O . ALA B 1 139 ? 12.023 12.773 17.516 1 87.31 139 ALA B O 1
ATOM 2127 N N . VAL B 1 140 ? 13.188 11.32 16.297 1 87.44 140 VAL B N 1
ATOM 2128 C CA . VAL B 1 140 ? 14.477 11.922 16.609 1 87.44 140 VAL B CA 1
ATOM 2129 C C . VAL B 1 140 ? 14.484 13.391 16.172 1 87.44 140 VAL B C 1
ATOM 2131 O O . VAL B 1 140 ? 15.109 14.227 16.828 1 87.44 140 VAL B O 1
ATOM 2134 N N . ASP B 1 141 ? 13.758 13.672 15.211 1 88.56 141 ASP B N 1
ATOM 2135 C CA . ASP B 1 141 ? 13.641 15.031 14.688 1 88.56 141 ASP B CA 1
ATOM 2136 C C . ASP B 1 141 ? 13.258 16.016 15.797 1 88.56 141 ASP B C 1
ATOM 2138 O O . ASP B 1 141 ? 13.578 17.203 15.719 1 88.56 141 ASP B O 1
ATOM 2142 N N . ASN B 1 142 ? 12.555 15.484 16.766 1 86.75 142 ASN B N 1
ATOM 2143 C CA . ASN B 1 142 ? 12.047 16.359 17.812 1 86.75 142 ASN B CA 1
ATOM 2144 C C . ASN B 1 142 ? 13.148 16.75 18.797 1 86.75 142 ASN B C 1
ATOM 2146 O O . ASN B 1 142 ? 12.961 17.656 19.625 1 86.75 142 ASN B O 1
ATOM 2150 N N . ARG B 1 143 ? 14.289 16.125 18.625 1 87.25 143 ARG B N 1
ATOM 2151 C CA . ARG B 1 143 ? 15.391 16.359 19.562 1 87.25 143 ARG B CA 1
ATOM 2152 C C . ARG B 1 143 ? 16.516 17.125 18.891 1 87.25 143 ARG B C 1
ATOM 2154 O O . ARG B 1 143 ? 17.562 17.359 19.5 1 87.25 143 ARG B O 1
ATOM 2161 N N . ILE B 1 144 ? 16.25 17.438 17.734 1 78.38 144 ILE B N 1
ATOM 2162 C CA . ILE B 1 144 ? 17.312 18.141 17.031 1 78.38 144 ILE B CA 1
ATOM 2163 C C . ILE B 1 144 ? 16.75 19.422 16.406 1 78.38 144 ILE B C 1
ATOM 2165 O O . ILE B 1 144 ? 15.555 19.531 16.141 1 78.38 144 ILE B O 1
#

Radius of gyration: 18.74 Å; Cα contacts (8 Å, |Δi|>4): 487; chains: 2; bounding box: 47×46×44 Å

pLDDT: mean 95.11, std 6.74, range [42.12, 98.81]

Secondary structure (DSSP, 8-state):
-PPPPHHHHHHHHHHHHHHHHHHHHHHHTTSS-STTSTT-S--SHHHHHHHHHHH-TTS-HHHHHHHHHHHHHHHHHHHHHHHHTSSHHHHHHHHHHHHHHHHHHHHHHT-TTHHHHTTHHHHHHHHHHHHHH---TT-GGGG-/-PPPPHHHHHHHHHHHHHHHHHHHHHHHTTSS-STT-TT-S-SSHHHHHHHHHHH-TTS-HHHHHHHHHHHHHHHHHHHHHHHHTSSHHHHHHHHHHHHHHHHHHHHHHT-TTHHHHTTHHHHHHHHHHHHHH---TT-GGGG-

Nearest PDB structures (foldseek):
  4uc3-assembly1_A  TM=4.875E-01  e=7.791E+00  Cereibacter sphaeroides
  4uc3-assembly1_A  TM=4.733E-01  e=6.719E+00  Cereibacter sphaeroides

Foldseek 3Di:
DDDQDPQAVLLVLLLVLLVVLVVLLCLQCQNVHQPPDPPRDQNHVLSVLVVLCLLVVVDDSVRSSVVSVVLSVLSNVLSVCSNQQPQLLVSLQSLLVSLVSVLVSCCVRPHNCVCVVVVSNVSSVSSNVSNVVSHHPNHVVVVD/DDDQDPQAVLLVLLLVLLVVLVVLLCLQCQNVHQPPDPPRDQNHVQSVLVVLCLLVVVDDSVRSSVVSVVLSVLSNVLSVCSNQQPQLLVSLQSLLVSLVSVLVSCCVRPHNCVCVVVVSNVSSVSSNVSNVVSHHPNHVVVVD

InterPro domains:
  IPR032808 DoxX family [PF07681] (11-105)

Sequence (288 aa):
MKNITILEAGLILRIVLAITMLSAVADRFGIWGAPGSNGVAWGNWENFVVYTQTLNPFATKSVAEILGSIATFFEVLLSLLLLFGFKTRIAALGTAFLMLLFALAMAISVSVKAPFDYSVLTSAAAALLLSTIGKTVFAVDNRIMKNITILEAGLILRIVLAITMLSAVADRFGIWGAPGSNGVAWGNWENFVVYTQTLNPFATKSVAEILGSIATFFEVLLSLLLLFGFKTRIAALGTAFLMLLFALAMAISVSVKAPFDYSVLTSAAAALLLSTIGKTVFAVDNRI

Organism: Flavobacterium johnsoniae (strain ATCC 17061 / DSM 2064 / JCM 8514 / BCRC 14874 / CCUG 350202 / NBRC 14942 / NCIMB 11054 / UW101) (NCBI:txid376686)

Solvent-accessible surface area (backbone atoms only — not comparable to full-atom values): 13570 Å² total; per-residue (Å²): 130,84,74,75,46,51,33,54,27,39,32,49,29,34,40,42,52,16,50,34,46,46,51,57,53,38,22,27,69,29,72,71,32,51,62,82,38,86,94,33,88,32,12,27,54,68,50,37,26,55,50,38,19,53,46,34,75,88,45,52,70,70,53,13,41,50,52,43,50,50,51,50,51,51,42,50,51,36,21,51,26,29,57,44,20,41,59,36,29,61,28,21,43,49,46,15,52,52,29,43,52,50,24,52,29,30,29,74,52,72,32,73,56,47,21,45,62,36,23,29,48,42,50,14,29,36,23,42,30,51,27,47,60,59,59,41,57,89,20,48,48,79,77,100,128,84,74,76,46,50,34,54,27,37,32,50,28,33,42,43,52,18,49,32,45,45,50,58,53,36,22,28,69,29,72,70,33,51,62,82,38,87,92,33,86,30,11,27,55,68,49,39,26,53,49,40,20,53,46,34,75,89,45,51,70,68,54,13,41,51,51,44,51,52,51,49,50,50,41,52,51,36,21,53,26,30,58,44,19,41,59,35,29,60,29,22,42,50,46,15,52,54,29,42,53,51,23,52,29,30,30,74,53,72,34,72,57,46,20,44,62,36,23,29,48,42,50,14,30,34,23,41,31,50,28,47,62,55,61,40,55,88,22,50,49,79,77,100